Protein AF-A0A800M6W3-F1 (afdb_monomer)

Solvent-accessible surface area (backbone atoms only — not comparable to full-atom values): 11800 Å² total; per-residue (Å²): 134,84,83,91,83,71,93,74,74,57,67,63,60,56,27,50,50,50,53,50,52,45,43,52,53,36,42,52,52,22,56,77,72,74,44,75,39,66,67,42,46,54,52,41,49,56,46,37,22,61,92,55,67,46,59,34,74,63,62,66,64,52,47,57,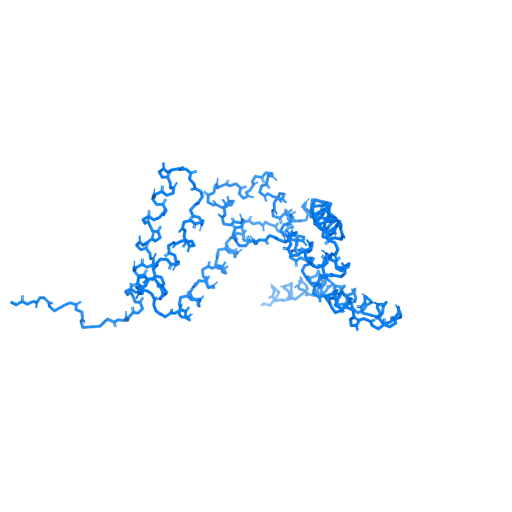51,48,51,52,51,50,50,52,50,55,47,54,56,50,70,74,53,51,72,72,55,55,61,71,34,48,60,48,17,59,53,50,17,46,50,51,37,51,50,37,21,50,54,44,17,51,52,32,41,75,72,69,41,55,66,36,61,13,45,52,49,6,50,65,70,43,51,76,63,57,72,59,54,53,48,53,26,53,78,66,72,33,45,86,37,76,65,29,50,49,50,51,22,28,45,57,34,42,64,57,44,50,59,56,50,64,65,40,44,52,50,39,71,68,70,28,74,56,76,67,49,43,52,48,50,52,48,52,47,52,48,53,53,50,50,51,54,48,39,59,68,51,49,48,55,54,49,51,58,50,58,76,72,108

Nearest PDB structures (foldseek):
  8by2-assembly1_A  TM=6.507E-01  e=1.208E-05  Escherichia coli
  8by2-assembly1_B  TM=6.395E-01  e=1.863E-05  Escherichia coli
  9emb-assembly1_B  TM=6.288E-01  e=1.330E-05  Escherichia coli
  4bwz-assembly1_A  TM=7.590E-01  e=1.276E-04  Thermus thermophilus
  8bxg-assembly1_A  TM=6.469E-01  e=3.481E-05  Escherichia coli

Secondary structure (DSSP, 8-state):
------TT--HHHHHHHHHHHHHHHHHHHHHHTT--HHHHHHHHHHHHSTTTT-S---HHHHHHHHHHHHHHHHHHHHHHS-HHHHHHTHHIIIIIIHHHHHHHHHHHHHHHHHTT--HHHHHHHHHHHH---HHHHHHHHHHTT-TTSHHHHHHHHHHHHHHHHHHHHHHHHHHHTT---SHHHHHHHHHHHHHHHHHHHHIIIIIHHHHHHHHTT-

Structure (mmCIF, N/CA/C/O backbone):
data_AF-A0A800M6W3-F1
#
_entry.id   AF-A0A800M6W3-F1
#
loop_
_atom_site.group_PDB
_atom_site.id
_atom_site.type_symbol
_atom_site.label_atom_id
_atom_site.label_alt_id
_atom_site.label_comp_id
_atom_site.label_asym_id
_atom_site.label_entity_id
_atom_site.label_seq_id
_atom_site.pdbx_PDB_ins_code
_atom_site.Cartn_x
_atom_site.Cartn_y
_atom_site.Cartn_z
_atom_site.occupancy
_atom_site.B_iso_or_equiv
_atom_site.auth_seq_id
_atom_site.auth_comp_id
_atom_site.auth_asym_id
_atom_site.auth_atom_id
_atom_site.pdbx_PDB_model_num
ATOM 1 N N . MET A 1 1 ? -54.871 -7.229 11.909 1.00 42.31 1 MET A N 1
ATOM 2 C CA . MET A 1 1 ? -54.300 -5.872 12.031 1.00 42.31 1 MET A CA 1
ATOM 3 C C . MET A 1 1 ? -52.784 -5.997 12.005 1.00 42.31 1 MET A C 1
ATOM 5 O O . MET A 1 1 ? -52.244 -6.513 12.976 1.00 42.31 1 MET A O 1
ATOM 9 N N . PRO A 1 2 ? -52.099 -5.646 10.905 1.00 43.78 2 PRO A N 1
ATOM 10 C CA . PRO A 1 2 ? -50.646 -5.581 10.895 1.00 43.78 2 PRO A CA 1
ATOM 11 C C . PRO A 1 2 ? -50.189 -4.249 11.508 1.00 43.78 2 PRO A C 1
ATOM 13 O O . PRO A 1 2 ? -50.817 -3.211 11.304 1.00 43.78 2 PRO A O 1
ATOM 16 N N . PHE A 1 3 ? -49.131 -4.312 12.311 1.00 41.12 3 PHE A N 1
ATOM 17 C CA . PHE A 1 3 ? -48.509 -3.176 12.991 1.00 41.12 3 PHE A CA 1
ATOM 18 C C . PHE A 1 3 ? -48.030 -2.100 11.992 1.00 41.12 3 PHE A C 1
ATOM 20 O O . PHE A 1 3 ? -47.323 -2.440 11.043 1.00 41.12 3 PHE A O 1
ATOM 27 N N . PRO A 1 4 ? -48.334 -0.806 12.210 1.00 47.84 4 PRO A N 1
ATOM 28 C CA . PRO A 1 4 ? -47.820 0.287 11.399 1.00 47.84 4 PRO A CA 1
ATOM 29 C C . PRO A 1 4 ? -46.518 0.812 12.024 1.00 47.84 4 PRO A C 1
ATOM 31 O O . PRO A 1 4 ? -46.554 1.650 12.918 1.00 47.84 4 PRO A O 1
ATOM 34 N N . LEU A 1 5 ? -45.360 0.309 11.588 1.00 49.00 5 LEU A N 1
ATOM 35 C CA . LEU A 1 5 ? -44.047 0.827 12.022 1.00 49.00 5 LEU A CA 1
ATOM 36 C C . LEU A 1 5 ? -43.035 1.051 10.884 1.00 49.00 5 LEU A C 1
ATOM 38 O O . LEU A 1 5 ? -41.841 1.140 11.133 1.00 49.00 5 LEU A O 1
ATOM 42 N N . ALA A 1 6 ? -43.475 1.210 9.636 1.00 47.78 6 ALA A N 1
ATOM 43 C CA . ALA A 1 6 ? -42.556 1.537 8.537 1.00 47.78 6 ALA A CA 1
ATOM 44 C C . ALA A 1 6 ? -43.105 2.633 7.611 1.00 47.78 6 ALA A C 1
ATOM 46 O O . ALA A 1 6 ? -42.986 2.562 6.394 1.00 47.78 6 ALA A O 1
ATOM 47 N N . ALA A 1 7 ? -43.721 3.667 8.188 1.00 39.75 7 ALA A N 1
ATOM 48 C CA . ALA A 1 7 ? -43.963 4.925 7.487 1.00 39.75 7 ALA A CA 1
ATOM 49 C C . ALA A 1 7 ? -42.719 5.811 7.653 1.00 39.75 7 ALA A C 1
ATOM 51 O O . ALA A 1 7 ? -42.642 6.627 8.566 1.00 39.75 7 ALA A O 1
ATOM 52 N N . GLY A 1 8 ? -41.716 5.561 6.809 1.00 46.28 8 GLY A N 1
ATOM 53 C CA . GLY A 1 8 ? -40.439 6.280 6.802 1.00 46.28 8 GLY A CA 1
ATOM 54 C C . GLY A 1 8 ? -39.241 5.386 6.484 1.00 46.28 8 GLY A C 1
ATOM 55 O O . GLY A 1 8 ? -38.210 5.499 7.137 1.00 46.28 8 GLY A O 1
ATOM 56 N N . SER A 1 9 ? -39.362 4.443 5.543 1.00 52.12 9 SER A N 1
ATOM 57 C CA . SER A 1 9 ? -38.213 3.647 5.111 1.00 52.12 9 SER A CA 1
ATOM 58 C C . SER A 1 9 ? -37.271 4.540 4.308 1.00 52.12 9 SER A C 1
ATOM 60 O O . SER A 1 9 ? -37.452 4.706 3.105 1.00 52.12 9 SER A O 1
ATOM 62 N N . LEU A 1 10 ? -36.280 5.138 4.966 1.00 62.94 10 LEU A N 1
ATOM 63 C CA . LEU A 1 10 ? -35.075 5.578 4.277 1.00 62.94 10 LEU A CA 1
ATOM 64 C C . LEU A 1 10 ? -34.429 4.290 3.738 1.00 62.94 10 LEU A C 1
ATOM 66 O O . LEU A 1 10 ? -33.946 3.507 4.559 1.00 62.94 10 LEU A O 1
ATOM 70 N N . PRO A 1 11 ? -34.473 4.011 2.419 1.00 66.06 11 PRO A N 1
ATOM 71 C CA . PRO A 1 11 ? -33.990 2.745 1.849 1.00 66.06 11 PRO A CA 1
ATOM 72 C C . PRO A 1 11 ? -32.557 2.430 2.308 1.00 66.06 11 PRO A C 1
ATOM 74 O O . PRO A 1 11 ? -32.239 1.302 2.674 1.00 66.06 11 PRO A O 1
ATOM 77 N N . PHE A 1 12 ? -31.764 3.483 2.471 1.00 74.50 12 PHE A N 1
ATOM 78 C CA . PHE A 1 12 ? -30.438 3.497 3.065 1.00 74.50 12 PHE A CA 1
ATOM 79 C C . PHE A 1 12 ? -30.282 2.786 4.425 1.00 74.50 12 PHE A C 1
ATOM 81 O O . PHE A 1 12 ? -29.296 2.085 4.647 1.00 74.50 12 PHE A O 1
ATOM 88 N N . VAL A 1 13 ? -31.227 2.942 5.359 1.00 82.44 13 VAL A N 1
ATOM 89 C CA . VAL A 1 13 ? -31.100 2.352 6.708 1.00 82.44 13 VAL A CA 1
ATOM 90 C C . VAL A 1 13 ? -31.160 0.827 6.636 1.00 82.44 13 VAL A C 1
ATOM 92 O O . VAL A 1 13 ? -30.461 0.149 7.387 1.00 82.44 13 VAL A O 1
ATOM 95 N N . GLY A 1 14 ? -31.964 0.288 5.715 1.00 84.44 14 GLY A N 1
ATOM 96 C CA . GLY A 1 14 ? -32.042 -1.150 5.465 1.00 84.44 14 GLY A CA 1
ATOM 97 C C . GLY A 1 14 ? -30.737 -1.703 4.896 1.00 84.44 14 GLY A C 1
ATOM 98 O O . GLY A 1 14 ? -30.244 -2.718 5.385 1.00 84.44 14 GLY A O 1
ATOM 99 N N . GLU A 1 15 ? -30.146 -0.999 3.930 1.00 86.06 15 GLU A N 1
ATOM 100 C CA . GLU A 1 15 ? -28.869 -1.383 3.320 1.00 86.06 15 GLU A CA 1
ATOM 101 C C . GLU A 1 15 ? -27.721 -1.356 4.337 1.00 86.06 15 GLU A C 1
ATOM 103 O O . GLU A 1 15 ? -26.975 -2.329 4.464 1.00 86.06 15 GLU A O 1
ATOM 108 N N . LEU A 1 16 ? -27.629 -0.290 5.142 1.00 85.94 16 LEU A N 1
ATOM 109 C CA . LEU A 1 16 ? -26.661 -0.222 6.236 1.00 85.94 16 LEU A CA 1
ATOM 110 C C . LEU A 1 16 ? -26.875 -1.336 7.254 1.00 85.94 16 LEU A C 1
ATOM 112 O O . LEU A 1 16 ? -25.910 -1.977 7.662 1.00 85.94 16 LEU A O 1
ATOM 116 N N . ALA A 1 17 ? -28.117 -1.583 7.675 1.00 88.56 17 ALA A N 1
ATOM 117 C CA . ALA A 1 17 ? -28.415 -2.643 8.630 1.00 88.56 17 ALA A CA 1
ATOM 118 C C . ALA A 1 17 ? -28.000 -4.019 8.088 1.00 88.56 17 ALA A C 1
ATOM 120 O O . ALA A 1 17 ? -27.418 -4.808 8.832 1.00 88.56 17 ALA A O 1
ATOM 121 N N . ALA A 1 18 ? -28.233 -4.291 6.800 1.00 88.19 18 ALA A N 1
ATOM 122 C CA . ALA A 1 18 ? -27.787 -5.516 6.144 1.00 88.19 18 ALA A CA 1
ATOM 123 C C . ALA A 1 18 ? -26.253 -5.618 6.109 1.00 88.19 18 ALA A C 1
ATOM 125 O O . ALA A 1 18 ? -25.701 -6.659 6.475 1.00 88.19 18 ALA A O 1
ATOM 126 N N . LEU A 1 19 ? -25.562 -4.533 5.744 1.00 89.00 19 LEU A N 1
ATOM 127 C CA . LEU A 1 19 ? -24.099 -4.465 5.720 1.00 89.00 19 LEU A CA 1
ATOM 128 C C . LEU A 1 19 ? -23.500 -4.693 7.119 1.00 89.00 19 LEU A C 1
ATOM 130 O O . LEU A 1 19 ? -22.583 -5.499 7.281 1.00 89.00 19 LEU A O 1
ATOM 134 N N . PHE A 1 20 ? -24.054 -4.040 8.145 1.00 89.81 20 PHE A N 1
ATOM 135 C CA . PHE A 1 20 ? -23.646 -4.211 9.539 1.00 89.81 20 PHE A CA 1
ATOM 136 C C . PHE A 1 20 ? -23.927 -5.624 10.046 1.00 89.81 20 PHE A C 1
ATOM 138 O O . PHE A 1 20 ? -23.053 -6.223 10.666 1.00 89.81 20 PHE A O 1
ATOM 145 N N . ALA A 1 21 ? -25.108 -6.183 9.776 1.00 92.00 21 ALA A N 1
ATOM 146 C CA . ALA A 1 21 ? -25.462 -7.534 10.205 1.00 92.00 21 ALA A CA 1
ATOM 147 C C . ALA A 1 21 ? -24.539 -8.586 9.573 1.00 92.00 21 ALA A C 1
ATOM 149 O O . ALA A 1 21 ? -24.010 -9.449 10.277 1.00 92.00 21 ALA A O 1
ATOM 150 N N . ALA A 1 22 ? -24.291 -8.482 8.265 1.00 91.88 22 ALA A N 1
ATOM 151 C CA . ALA A 1 22 ? -23.352 -9.350 7.565 1.00 91.88 22 ALA A CA 1
ATOM 152 C C . ALA A 1 22 ? -21.922 -9.172 8.093 1.00 91.88 22 ALA A C 1
ATOM 154 O O . ALA A 1 22 ? -21.236 -10.159 8.356 1.00 91.88 22 ALA A O 1
ATOM 155 N N . GLY A 1 23 ? -21.495 -7.928 8.327 1.00 91.56 23 GLY A N 1
ATOM 156 C CA . GLY A 1 23 ? -20.208 -7.614 8.939 1.00 91.56 23 GLY A CA 1
ATOM 157 C C . GLY A 1 23 ? -20.050 -8.252 10.319 1.00 91.56 23 GLY A C 1
ATOM 158 O O . GLY A 1 23 ? -19.075 -8.956 10.557 1.00 91.56 23 GLY A O 1
ATOM 159 N N . VAL A 1 24 ? -21.021 -8.087 11.218 1.00 92.19 24 VAL A N 1
ATOM 160 C CA . VAL A 1 24 ? -20.996 -8.681 12.566 1.00 92.19 24 VAL A CA 1
ATOM 161 C C . VAL A 1 24 ? -20.952 -10.204 12.499 1.00 92.19 24 VAL A C 1
ATOM 163 O O . VAL A 1 24 ? -20.152 -10.824 13.200 1.00 92.19 24 VAL A O 1
ATOM 166 N N . LEU A 1 25 ? -21.770 -10.813 11.637 1.00 93.88 25 LEU A N 1
ATOM 167 C CA . LEU A 1 25 ? -21.777 -12.260 11.447 1.00 93.88 25 LEU A CA 1
ATOM 168 C C . LEU A 1 25 ? -20.403 -12.757 10.995 1.00 93.88 25 LEU A C 1
ATOM 170 O O . LEU A 1 25 ? -19.857 -13.696 11.573 1.00 93.88 25 LEU A O 1
ATOM 174 N N . VAL A 1 26 ? -19.819 -12.111 9.989 1.00 93.00 26 VAL A N 1
ATOM 175 C CA . VAL A 1 26 ? -18.520 -12.516 9.459 1.00 93.00 26 VAL A CA 1
ATOM 176 C C . VAL A 1 26 ? -17.394 -12.249 10.452 1.00 93.00 26 VAL A C 1
ATOM 178 O O . VAL A 1 26 ? -16.556 -13.124 10.645 1.00 93.00 26 VAL A O 1
ATOM 181 N N . ALA A 1 27 ? -17.406 -11.120 11.162 1.00 90.31 27 ALA A N 1
ATOM 182 C CA . ALA A 1 27 ? -16.459 -10.851 12.243 1.00 90.31 27 ALA A CA 1
ATOM 183 C C . ALA A 1 27 ? -16.523 -11.935 13.328 1.00 90.31 27 ALA A C 1
ATOM 185 O O . ALA A 1 27 ? -15.487 -12.449 13.750 1.00 90.31 27 ALA A O 1
ATOM 186 N N . TYR A 1 28 ? -17.732 -12.329 13.740 1.00 91.62 28 TYR A N 1
ATOM 187 C CA . TYR A 1 28 ? -17.941 -13.394 14.719 1.00 91.62 28 TYR A CA 1
ATOM 188 C C . TYR A 1 28 ? -17.384 -14.738 14.235 1.00 91.62 28 TYR A C 1
ATOM 190 O O . TYR A 1 28 ? -16.680 -15.429 14.977 1.00 91.62 28 TYR A O 1
ATOM 198 N N . LEU A 1 29 ? -17.669 -15.101 12.982 1.00 92.75 29 LEU A N 1
ATOM 199 C CA . LEU A 1 29 ? -17.157 -16.326 12.374 1.00 92.75 29 LEU A CA 1
ATOM 200 C C . LEU A 1 29 ? -15.629 -16.298 12.284 1.00 92.75 29 LEU A C 1
ATOM 202 O O . LEU A 1 29 ? -14.986 -17.232 12.758 1.00 92.75 29 LEU A O 1
ATOM 206 N N . CYS A 1 30 ? -15.043 -15.218 11.762 1.00 89.88 30 CYS A N 1
ATOM 207 C CA . CYS A 1 30 ? -13.596 -15.023 11.677 1.00 89.88 30 CYS A CA 1
ATOM 208 C C . CYS A 1 30 ? -12.929 -15.122 13.052 1.00 89.88 30 CYS A C 1
ATOM 210 O O . CYS A 1 30 ? -11.920 -15.813 13.186 1.00 89.88 30 CYS A O 1
ATOM 212 N N . TYR A 1 31 ? -13.522 -14.520 14.086 1.00 86.44 31 TYR A N 1
ATOM 213 C CA . TYR A 1 31 ? -13.030 -14.623 15.457 1.00 86.44 31 TYR A CA 1
ATOM 214 C C . TYR A 1 31 ? -13.021 -16.075 15.956 1.00 86.44 31 TYR A C 1
ATOM 216 O O . TYR A 1 31 ? -12.020 -16.538 16.507 1.00 86.44 31 TYR A O 1
ATOM 224 N N . ARG A 1 32 ? -14.096 -16.835 15.704 1.00 90.75 32 ARG A N 1
ATOM 225 C CA . ARG A 1 32 ? -14.184 -18.260 16.071 1.00 90.75 32 ARG A CA 1
ATOM 226 C C . ARG A 1 32 ? -13.101 -19.111 15.413 1.00 90.75 32 ARG A C 1
ATOM 228 O O . ARG A 1 32 ? -12.585 -20.020 16.060 1.00 90.75 32 ARG A O 1
ATOM 235 N N . VAL A 1 33 ? -12.747 -18.811 14.165 1.00 90.69 33 VAL A N 1
ATOM 236 C CA . VAL A 1 33 ? -11.709 -19.538 13.417 1.00 90.69 33 VAL A CA 1
ATOM 237 C C . VAL A 1 33 ? -10.315 -18.902 13.511 1.00 90.69 33 VAL A C 1
ATOM 239 O O . VAL A 1 33 ? -9.384 -19.394 12.883 1.00 90.69 33 VAL A O 1
ATOM 242 N N . ARG A 1 34 ? -10.144 -17.842 14.318 1.00 83.50 34 ARG A N 1
ATOM 243 C CA . ARG A 1 34 ? -8.887 -17.083 14.500 1.00 83.50 34 ARG A CA 1
ATOM 244 C C . ARG A 1 34 ? -8.307 -16.507 13.197 1.00 83.50 34 ARG A C 1
ATOM 246 O O . ARG A 1 34 ? -7.090 -16.435 13.032 1.00 83.50 34 ARG A O 1
ATOM 253 N N . LEU A 1 35 ? -9.175 -16.085 12.280 1.00 80.81 35 LEU A N 1
ATOM 254 C CA . LEU A 1 35 ? -8.797 -15.420 11.031 1.00 80.81 35 LEU A CA 1
ATOM 255 C C . LEU A 1 35 ? -8.943 -13.899 11.139 1.00 80.81 35 LEU A C 1
ATOM 257 O O . LEU A 1 35 ? -9.777 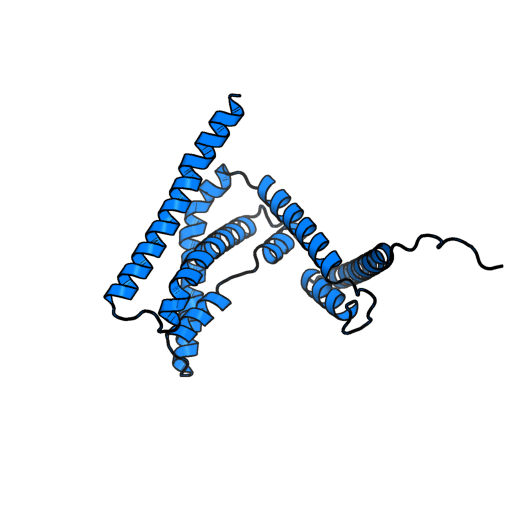-13.393 11.887 1.00 80.81 35 LEU A O 1
ATOM 261 N N . VAL A 1 36 ? -8.147 -13.175 10.348 1.00 77.81 36 VAL A N 1
ATOM 262 C CA . VAL A 1 36 ? -8.268 -11.717 10.201 1.00 77.81 36 VAL A CA 1
ATOM 263 C C . VAL A 1 36 ? -9.591 -11.398 9.480 1.00 77.81 36 VAL A C 1
ATOM 265 O O . VAL A 1 36 ? -9.785 -11.891 8.365 1.00 77.81 36 VAL A O 1
ATOM 268 N N . PRO A 1 37 ? -10.492 -10.585 10.066 1.00 83.81 37 PRO A N 1
ATOM 269 C CA . PRO A 1 37 ? -11.840 -10.355 9.534 1.00 83.81 37 PRO A CA 1
ATOM 270 C C . PRO A 1 37 ? -11.904 -9.714 8.147 1.00 83.81 37 PRO A C 1
ATOM 272 O O . PRO A 1 37 ? -12.895 -9.888 7.446 1.00 83.81 37 PRO A O 1
ATOM 275 N N . ILE A 1 38 ? -10.861 -8.991 7.725 1.00 85.12 38 ILE A N 1
ATOM 276 C CA . ILE A 1 38 ? -10.875 -8.180 6.497 1.00 85.12 38 ILE A CA 1
ATOM 277 C C . ILE A 1 38 ? -11.250 -8.988 5.250 1.00 85.12 38 ILE A C 1
ATOM 279 O O . ILE A 1 38 ? -12.115 -8.556 4.491 1.00 85.12 38 ILE A O 1
ATOM 283 N N . ALA A 1 39 ? -10.655 -10.167 5.049 1.00 83.38 39 ALA A N 1
ATOM 284 C CA . ALA A 1 39 ? -11.004 -11.025 3.913 1.00 83.38 39 ALA A CA 1
ATOM 285 C C . ALA A 1 39 ? -12.480 -11.455 3.967 1.00 83.38 39 ALA A C 1
ATOM 287 O O . ALA A 1 39 ? -13.164 -11.498 2.948 1.00 83.38 39 ALA A O 1
ATOM 288 N N . GLY A 1 40 ? -12.985 -11.705 5.175 1.00 87.81 40 GLY A N 1
ATOM 289 C CA . GLY A 1 40 ? -14.391 -11.979 5.410 1.00 87.81 40 GLY A CA 1
ATOM 290 C C . GLY A 1 40 ? -15.288 -10.786 5.073 1.00 87.81 40 GLY A C 1
ATOM 291 O O . GLY A 1 40 ? -16.308 -10.974 4.421 1.00 87.81 40 GLY A O 1
ATOM 292 N N . PHE A 1 41 ? -14.919 -9.562 5.456 1.00 89.44 41 PHE A N 1
ATOM 293 C CA . PHE A 1 41 ? -15.693 -8.364 5.114 1.00 89.44 41 PHE A CA 1
ATOM 294 C C . PHE A 1 41 ? -15.781 -8.134 3.603 1.00 89.44 41 PHE A C 1
ATOM 296 O O . PHE A 1 41 ? -16.844 -7.764 3.112 1.00 89.44 41 PHE A O 1
ATOM 303 N N . LEU A 1 42 ? -14.707 -8.414 2.855 1.00 89.19 42 LEU A N 1
ATOM 304 C CA . LEU A 1 42 ? -14.732 -8.361 1.389 1.00 89.19 42 LEU A CA 1
ATOM 305 C C . LEU A 1 42 ? -15.717 -9.385 0.811 1.00 89.19 42 LEU A C 1
ATOM 307 O O . LEU A 1 42 ? -16.540 -9.040 -0.034 1.00 89.19 42 LEU A O 1
ATOM 311 N N . LEU A 1 43 ? -15.688 -10.625 1.310 1.00 88.19 43 LEU A N 1
ATOM 312 C CA . LEU A 1 43 ? -16.644 -11.660 0.909 1.00 88.19 43 LEU A CA 1
ATOM 313 C C . LEU A 1 43 ? -18.084 -11.287 1.281 1.00 88.19 43 LEU A C 1
ATOM 315 O O . LEU A 1 43 ? -18.988 -11.486 0.477 1.00 88.19 43 LEU A O 1
ATOM 319 N N . ALA A 1 44 ? -18.299 -10.707 2.464 1.00 90.38 44 ALA A N 1
ATOM 320 C CA . ALA A 1 44 ? -19.604 -10.215 2.890 1.00 90.38 44 ALA A CA 1
ATOM 321 C C . ALA A 1 44 ? -20.134 -9.155 1.918 1.00 90.38 44 ALA A C 1
ATOM 323 O O . ALA A 1 44 ? -21.278 -9.252 1.488 1.00 90.38 44 ALA A O 1
ATOM 324 N N . GLY A 1 45 ? -19.295 -8.195 1.517 1.00 90.12 45 GLY A N 1
ATOM 325 C CA . GLY A 1 45 ? -19.656 -7.178 0.528 1.00 90.12 45 GLY A CA 1
ATOM 326 C C . GLY A 1 45 ? -20.038 -7.780 -0.826 1.00 90.12 45 GLY A C 1
ATOM 327 O O . GLY A 1 45 ? -21.059 -7.404 -1.394 1.00 90.12 45 GLY A O 1
ATOM 328 N N . VAL A 1 46 ? -19.280 -8.772 -1.309 1.00 90.19 46 VAL A N 1
ATOM 329 C CA . VAL A 1 46 ? -19.606 -9.495 -2.553 1.00 90.19 46 VAL A CA 1
ATOM 330 C C . VAL A 1 46 ? -20.951 -10.218 -2.447 1.00 90.19 46 VAL A C 1
ATOM 3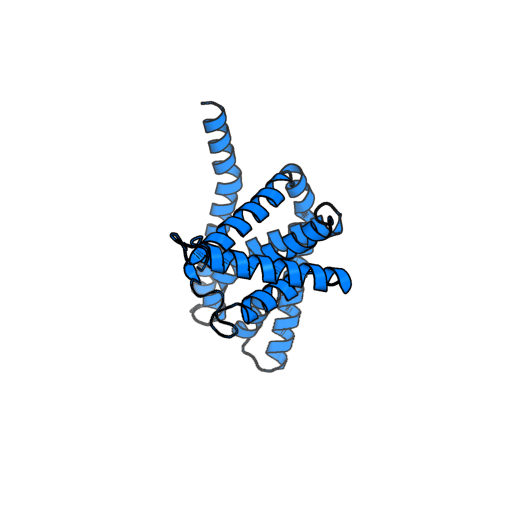32 O O . VAL A 1 46 ? -21.734 -10.178 -3.390 1.00 90.19 46 VAL A O 1
ATOM 335 N N . VAL A 1 47 ? -21.233 -10.861 -1.309 1.00 90.56 47 VAL A N 1
ATOM 336 C CA . VAL A 1 47 ? -22.465 -11.636 -1.084 1.00 90.56 47 VAL A CA 1
ATOM 337 C C . VAL A 1 47 ? -23.690 -10.738 -0.898 1.00 90.56 47 VAL A C 1
ATOM 339 O O . VAL A 1 47 ? -24.760 -11.048 -1.412 1.00 90.56 47 VAL A O 1
ATOM 342 N N . VAL A 1 48 ? -23.561 -9.640 -0.158 1.00 90.38 48 VAL A N 1
ATOM 343 C CA . VAL A 1 48 ? -24.671 -8.724 0.161 1.00 90.38 48 VAL A CA 1
ATOM 344 C C . VAL A 1 48 ? -24.950 -7.751 -0.992 1.00 90.38 48 VAL A C 1
ATOM 346 O O . VAL A 1 48 ? -26.078 -7.278 -1.131 1.00 90.38 48 VAL A O 1
ATOM 349 N N . GLY A 1 49 ? -23.947 -7.481 -1.831 1.00 89.75 49 GLY A N 1
ATOM 350 C CA . GLY A 1 49 ? -24.037 -6.554 -2.954 1.00 89.75 49 GLY A CA 1
ATOM 351 C C . GLY A 1 49 ? -24.992 -6.982 -4.082 1.00 89.75 49 GLY A C 1
ATOM 352 O O . GLY A 1 49 ? -25.548 -8.088 -4.074 1.00 89.75 49 GLY A O 1
ATOM 353 N N . PRO A 1 50 ? -25.155 -6.119 -5.102 1.00 86.94 50 PRO A N 1
ATOM 354 C CA . PRO A 1 50 ? -26.187 -6.254 -6.135 1.00 86.94 50 PRO A CA 1
ATOM 355 C C . PRO A 1 50 ? -26.006 -7.483 -7.030 1.00 86.94 50 PRO A C 1
ATOM 357 O O . PRO A 1 50 ? -26.980 -8.023 -7.542 1.00 86.94 50 PRO A O 1
ATOM 360 N N . ASN A 1 51 ? -24.769 -7.959 -7.188 1.00 87.56 51 ASN A N 1
ATOM 361 C CA . ASN A 1 51 ? -24.446 -9.115 -8.029 1.00 87.56 51 ASN A CA 1
ATOM 362 C C . ASN A 1 51 ? -24.714 -10.474 -7.352 1.00 87.56 51 ASN A C 1
ATOM 364 O O . ASN A 1 51 ? -24.497 -11.510 -7.979 1.00 87.56 51 ASN A O 1
ATOM 368 N N . ALA A 1 52 ? -25.143 -10.487 -6.087 1.00 90.50 52 ALA A N 1
ATOM 369 C CA . ALA A 1 52 ? -25.435 -11.704 -5.333 1.00 90.50 52 ALA A CA 1
ATOM 370 C C . ALA A 1 52 ? -26.817 -11.626 -4.665 1.00 90.50 52 ALA A C 1
ATOM 372 O O . ALA A 1 52 ? -27.819 -11.867 -5.331 1.00 90.50 52 ALA A O 1
ATOM 373 N N . LEU A 1 53 ? -26.901 -11.316 -3.365 1.00 88.19 53 LEU A N 1
ATOM 374 C CA . LEU A 1 53 ? -28.185 -11.258 -2.651 1.00 88.19 53 LEU A CA 1
ATOM 375 C C . LEU A 1 53 ? -28.982 -9.978 -2.935 1.00 88.19 53 LEU A C 1
ATOM 377 O O . LEU A 1 53 ? -30.180 -9.956 -2.666 1.00 88.19 53 LEU A O 1
ATOM 381 N N . GLY A 1 54 ? -28.340 -8.922 -3.445 1.00 86.69 54 GLY A N 1
ATOM 382 C CA . GLY A 1 54 ? -29.017 -7.672 -3.798 1.00 86.69 54 GLY A CA 1
ATOM 383 C C . GLY A 1 54 ? -29.619 -6.920 -2.613 1.00 86.69 54 GLY A C 1
ATOM 384 O O . GLY A 1 54 ? -30.599 -6.204 -2.782 1.00 86.69 54 GLY A O 1
ATOM 385 N N . LEU A 1 55 ? -29.058 -7.100 -1.414 1.00 85.69 55 LEU A N 1
ATOM 386 C CA . LEU A 1 55 ? -29.519 -6.436 -0.189 1.00 85.69 55 LEU A CA 1
ATOM 387 C C . LEU A 1 55 ? -28.986 -5.004 -0.060 1.00 85.69 55 LEU A C 1
ATOM 389 O O . LEU A 1 55 ? -29.557 -4.203 0.672 1.00 85.69 55 LEU A O 1
ATOM 393 N N . VAL A 1 56 ? -27.879 -4.715 -0.741 1.00 85.94 56 VAL A N 1
ATOM 394 C CA . VAL A 1 56 ? -27.279 -3.387 -0.875 1.00 85.94 56 VAL A CA 1
ATOM 395 C C . VAL A 1 56 ? -27.260 -3.060 -2.361 1.00 85.94 56 VAL A C 1
ATOM 397 O O . VAL A 1 56 ? -26.666 -3.807 -3.146 1.00 85.94 56 VAL A O 1
ATOM 400 N N . THR A 1 57 ? -27.930 -1.979 -2.748 1.00 84.50 57 THR A N 1
ATOM 401 C CA . THR A 1 57 ? -28.089 -1.577 -4.151 1.00 84.50 57 THR A CA 1
ATOM 402 C C . THR A 1 57 ? -27.530 -0.189 -4.431 1.00 84.50 57 THR A C 1
ATOM 404 O O . THR A 1 57 ? -27.068 0.052 -5.547 1.00 84.50 57 THR A O 1
ATOM 407 N N . ASP A 1 58 ? -27.478 0.683 -3.424 1.00 85.69 58 ASP A N 1
ATOM 408 C CA . ASP A 1 58 ? -26.924 2.029 -3.529 1.00 85.69 58 ASP A CA 1
ATOM 409 C C . ASP A 1 58 ? -25.407 2.019 -3.267 1.00 85.69 58 ASP A C 1
ATOM 411 O O . ASP A 1 58 ? -24.910 2.304 -2.174 1.00 85.69 58 ASP A O 1
ATOM 415 N N . LEU A 1 59 ? -24.648 1.615 -4.290 1.00 86.31 59 LEU A N 1
ATOM 416 C CA . LEU A 1 59 ? -23.187 1.509 -4.206 1.00 86.31 59 LEU A CA 1
ATOM 417 C C . LEU A 1 59 ? -22.498 2.865 -4.014 1.00 86.31 59 LEU A C 1
ATOM 419 O O . LEU A 1 59 ? -21.443 2.911 -3.384 1.00 86.31 59 LEU A O 1
ATOM 423 N N . GLU A 1 60 ? -23.076 3.940 -4.549 1.00 87.94 60 GLU A N 1
ATOM 424 C CA . GLU A 1 60 ? -22.518 5.292 -4.465 1.00 87.94 60 GLU A CA 1
ATOM 425 C C . GLU A 1 60 ? -22.567 5.789 -3.019 1.00 87.94 60 GLU A C 1
ATOM 427 O O . GLU A 1 60 ? -21.536 6.145 -2.447 1.00 87.94 60 GLU A O 1
ATOM 432 N N . LEU A 1 61 ? -23.724 5.659 -2.367 1.00 84.25 61 LEU A N 1
ATOM 433 C CA . LEU A 1 61 ? -23.890 6.025 -0.964 1.00 84.25 61 LEU A CA 1
ATOM 434 C C . LEU A 1 61 ? -23.010 5.185 -0.026 1.00 84.25 61 LEU A C 1
ATOM 436 O O . LEU A 1 61 ? -22.399 5.706 0.911 1.00 84.25 61 LEU A O 1
ATOM 440 N N . VAL A 1 62 ? -22.910 3.875 -0.276 1.00 86.44 62 VAL A N 1
ATOM 441 C CA . VAL A 1 62 ? -22.019 2.997 0.500 1.00 86.44 62 VAL A CA 1
ATOM 442 C C . VAL A 1 62 ? -20.553 3.387 0.313 1.00 86.44 62 VAL A C 1
ATOM 444 O O . VAL A 1 62 ? -19.797 3.357 1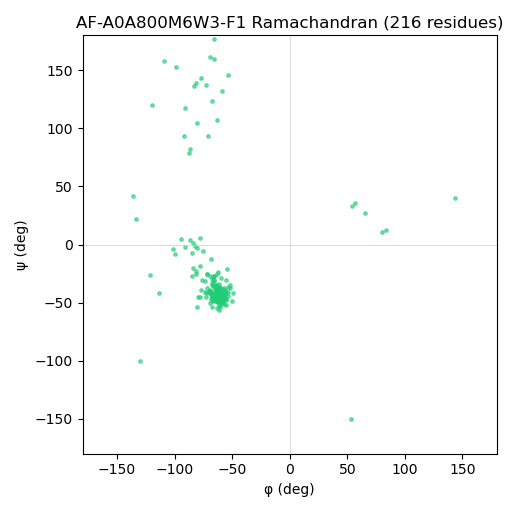.288 1.00 86.44 62 VAL A O 1
ATOM 447 N N . GLN A 1 63 ? -20.147 3.776 -0.899 1.00 88.56 63 GLN A N 1
ATOM 448 C CA . GLN A 1 63 ? -18.789 4.241 -1.170 1.00 88.56 63 GLN A CA 1
ATOM 449 C C . GLN A 1 63 ? -18.483 5.542 -0.420 1.00 88.56 63 GLN A C 1
ATOM 451 O O . GLN A 1 63 ? -17.459 5.602 0.260 1.00 88.56 63 GLN A O 1
ATOM 456 N N . GLU A 1 64 ? -19.370 6.540 -0.466 1.00 89.38 64 GLU A N 1
ATOM 457 C CA . GLU A 1 64 ? -19.179 7.812 0.247 1.00 89.38 64 GLU A CA 1
ATOM 458 C C . GLU A 1 64 ? -18.967 7.597 1.755 1.00 89.38 64 GLU A C 1
ATOM 460 O O . GLU A 1 64 ? -18.060 8.160 2.372 1.00 89.38 64 GLU A O 1
ATOM 465 N N . ILE A 1 65 ? -19.761 6.716 2.364 1.00 87.81 65 ILE A N 1
ATOM 466 C CA . ILE A 1 65 ? -19.654 6.405 3.796 1.00 87.81 65 ILE A CA 1
ATOM 467 C C . ILE A 1 65 ? -18.382 5.620 4.105 1.00 87.81 65 ILE A C 1
ATOM 469 O O . ILE A 1 65 ? -17.736 5.861 5.131 1.00 87.81 65 ILE A O 1
ATOM 473 N N . ALA A 1 66 ? -18.012 4.677 3.237 1.00 87.50 66 ALA A N 1
ATOM 474 C CA . ALA A 1 66 ? -16.781 3.914 3.382 1.00 87.50 66 ALA A CA 1
ATOM 475 C C . ALA A 1 66 ? -15.550 4.829 3.309 1.00 87.50 66 ALA A C 1
ATOM 477 O O . ALA A 1 66 ? -14.638 4.674 4.123 1.00 87.50 66 ALA A O 1
ATOM 478 N N . GLU A 1 67 ? -15.539 5.808 2.401 1.00 88.81 67 GLU A N 1
ATOM 479 C CA . GLU A 1 67 ? -14.476 6.812 2.298 1.00 88.81 67 GLU A CA 1
ATOM 480 C C . GLU A 1 67 ? -14.341 7.614 3.596 1.00 88.81 67 GLU A C 1
ATOM 482 O O . GLU A 1 67 ? -13.241 7.699 4.147 1.00 88.81 67 GLU A O 1
ATOM 487 N N . VAL A 1 68 ? -15.450 8.113 4.157 1.00 90.50 68 VAL A N 1
ATOM 488 C CA . VAL A 1 68 ? -15.437 8.809 5.457 1.00 90.50 68 VAL A CA 1
ATOM 489 C C . VAL A 1 68 ? -14.891 7.902 6.564 1.00 90.50 68 VAL A C 1
ATOM 491 O O . VAL A 1 68 ? -14.035 8.323 7.342 1.00 90.50 68 VAL A O 1
ATOM 494 N N . GLY A 1 69 ? -15.330 6.643 6.627 1.00 88.06 69 GLY A N 1
ATOM 495 C CA . GLY A 1 69 ? -14.845 5.677 7.614 1.00 88.06 69 GLY A CA 1
ATOM 496 C C . GLY A 1 69 ? -13.340 5.407 7.505 1.00 88.06 69 GLY A C 1
ATOM 497 O O . GLY A 1 69 ? -12.646 5.358 8.522 1.00 88.06 69 GLY A O 1
ATOM 498 N N . VAL A 1 70 ? -12.817 5.280 6.282 1.00 86.62 70 VAL A N 1
ATOM 499 C CA . VAL A 1 70 ? -11.379 5.104 6.027 1.00 86.62 70 VAL A CA 1
ATOM 500 C C . VAL A 1 70 ? -10.598 6.361 6.404 1.00 86.62 70 VAL A C 1
ATOM 502 O O . VAL A 1 70 ? -9.554 6.242 7.040 1.00 86.62 70 VAL A O 1
ATOM 505 N N . ILE A 1 71 ? -11.101 7.557 6.084 1.00 87.44 71 ILE A N 1
ATOM 506 C CA . ILE A 1 71 ? -10.476 8.825 6.485 1.00 87.44 71 ILE A CA 1
ATOM 507 C C . ILE A 1 71 ? -10.384 8.917 8.010 1.00 87.44 71 ILE A C 1
ATOM 509 O O . ILE A 1 71 ? -9.311 9.209 8.533 1.00 87.44 71 ILE A O 1
ATOM 513 N N . LEU A 1 72 ? -11.472 8.624 8.732 1.00 88.88 72 LEU A N 1
ATOM 514 C CA . LEU A 1 72 ? -11.486 8.639 10.198 1.00 88.88 72 LEU A CA 1
ATOM 515 C C . LEU A 1 72 ? -10.515 7.612 10.792 1.00 88.88 72 LEU A C 1
ATOM 517 O O . LEU A 1 72 ? -9.798 7.929 11.739 1.00 88.88 72 LEU A O 1
ATOM 521 N N . LEU A 1 73 ? -10.453 6.407 10.216 1.00 84.75 73 LEU A N 1
ATOM 522 C CA . LEU A 1 73 ? -9.511 5.366 10.623 1.00 84.75 73 LEU A CA 1
ATOM 523 C C . LEU A 1 73 ? -8.059 5.826 10.443 1.00 84.75 73 LEU A C 1
ATOM 525 O O . LEU A 1 73 ? -7.279 5.795 11.392 1.00 84.75 73 LEU A O 1
ATOM 529 N N . LEU A 1 74 ? -7.701 6.276 9.239 1.00 81.69 74 LEU A N 1
ATOM 530 C CA . LEU A 1 74 ? -6.348 6.733 8.919 1.00 81.69 74 LEU A CA 1
ATOM 531 C C . LEU A 1 74 ? -5.958 7.972 9.729 1.00 81.69 74 LEU A C 1
ATOM 533 O O . LEU A 1 74 ? -4.806 8.092 10.140 1.00 81.69 74 LEU A O 1
ATOM 537 N N . PHE A 1 75 ? -6.910 8.865 10.003 1.00 83.00 75 PHE A N 1
ATOM 538 C CA . PHE A 1 75 ? -6.698 10.015 10.872 1.00 83.00 75 PHE A CA 1
ATOM 539 C C . PHE A 1 75 ? -6.438 9.593 12.319 1.00 83.00 75 PHE A C 1
ATOM 541 O O . PHE A 1 75 ? -5.464 10.050 12.909 1.00 83.00 75 PHE A O 1
ATOM 548 N N . SER A 1 76 ? -7.260 8.697 12.877 1.00 82.50 76 SER A N 1
ATOM 549 C CA . SER A 1 76 ? -7.083 8.184 14.242 1.00 82.50 76 SER A CA 1
ATOM 550 C C . SER A 1 76 ? -5.710 7.542 14.415 1.00 82.50 76 SER A C 1
ATOM 552 O O . SER A 1 76 ? -4.988 7.872 15.352 1.00 82.50 76 SER A O 1
ATOM 554 N N . ILE A 1 77 ? -5.321 6.692 13.463 1.00 75.88 77 ILE A N 1
ATOM 555 C CA . ILE A 1 77 ? -3.997 6.066 13.441 1.00 75.88 77 ILE A CA 1
ATOM 556 C C . ILE A 1 77 ? -2.907 7.143 13.327 1.00 75.88 77 ILE A C 1
ATOM 558 O O . ILE A 1 77 ? -1.912 7.108 14.042 1.00 75.88 77 ILE A O 1
ATOM 562 N N . GLY A 1 78 ? -3.098 8.145 12.465 1.00 75.50 78 GLY A N 1
ATOM 563 C CA . GLY A 1 78 ? -2.163 9.259 12.310 1.00 75.50 78 GLY A CA 1
ATOM 564 C C . GLY A 1 78 ? -1.964 10.096 13.580 1.00 75.50 78 GLY A C 1
ATOM 565 O O . GLY A 1 78 ? -0.857 10.573 13.809 1.00 75.50 78 GLY A O 1
ATOM 566 N N . VAL A 1 79 ? -2.999 10.259 14.412 1.00 78.81 79 VAL A N 1
ATOM 567 C CA . VAL A 1 79 ? -2.928 10.995 15.689 1.00 78.81 79 VAL A CA 1
ATOM 568 C C . VAL A 1 79 ? -2.169 10.213 16.764 1.00 78.81 79 VAL A C 1
ATOM 570 O O . VAL A 1 79 ? -1.496 10.827 17.593 1.00 78.81 79 VAL A O 1
ATOM 573 N N . GLU A 1 80 ? -2.233 8.880 16.742 1.00 70.94 80 GLU A N 1
ATOM 574 C CA . GLU A 1 80 ? -1.444 8.025 17.640 1.00 70.94 80 GLU A CA 1
ATOM 575 C C . GLU A 1 80 ? 0.065 8.131 17.355 1.00 70.94 80 GLU A C 1
ATOM 577 O O . GLU A 1 80 ? 0.879 8.060 18.278 1.00 70.94 80 GLU A O 1
ATOM 582 N N . PHE A 1 81 ? 0.459 8.397 16.102 1.00 67.81 81 PHE A N 1
ATOM 583 C CA . PHE A 1 81 ? 1.863 8.527 15.712 1.00 67.81 81 PHE A CA 1
ATOM 584 C C . PHE A 1 81 ? 2.391 9.963 15.802 1.00 67.81 81 PHE A C 1
ATOM 586 O O . PHE A 1 81 ? 2.017 10.863 15.050 1.00 67.81 81 PHE A O 1
ATOM 593 N N . SER A 1 82 ? 3.386 10.187 16.662 1.00 67.44 82 SER A N 1
ATOM 594 C CA . SER A 1 82 ? 4.022 11.504 16.759 1.00 67.44 82 SER A CA 1
ATOM 595 C C . SER A 1 82 ? 5.003 11.775 15.602 1.00 67.44 82 SER A C 1
ATOM 597 O O . SER A 1 82 ? 5.798 10.918 15.207 1.00 67.44 82 SER A O 1
ATOM 599 N N . LEU A 1 83 ? 5.070 13.025 15.117 1.00 65.75 83 LEU A N 1
ATOM 600 C CA . LEU A 1 83 ? 6.073 13.454 14.117 1.00 65.75 83 LEU A CA 1
ATOM 601 C C . LEU A 1 83 ? 7.522 13.175 14.569 1.00 65.75 83 LEU A C 1
ATOM 603 O O . LEU A 1 83 ? 8.408 12.911 13.752 1.00 65.75 83 LEU A O 1
ATOM 607 N N . LYS A 1 84 ? 7.772 13.205 15.886 1.00 68.88 84 LYS A N 1
ATOM 608 C CA . LYS A 1 84 ? 9.068 12.845 16.484 1.00 68.88 84 LYS A CA 1
ATOM 609 C C . LYS A 1 84 ? 9.386 11.359 16.318 1.00 68.88 84 LYS A C 1
ATOM 611 O O . LYS A 1 84 ? 10.553 11.016 16.134 1.00 68.88 84 LYS A O 1
ATOM 616 N N . GLU A 1 85 ? 8.390 10.483 16.373 1.00 68.19 85 GLU A N 1
ATOM 617 C CA . GLU A 1 85 ? 8.569 9.057 16.108 1.00 68.19 85 GLU A CA 1
ATOM 618 C C . GLU A 1 85 ? 8.767 8.777 14.622 1.00 68.19 85 GLU A C 1
ATOM 620 O O . GLU A 1 85 ? 9.697 8.046 14.289 1.00 68.19 85 GLU A O 1
ATOM 625 N N . MET A 1 86 ? 8.029 9.440 13.724 1.00 68.00 86 MET A N 1
ATOM 626 C CA . MET A 1 86 ? 8.296 9.352 12.278 1.00 68.00 86 MET A CA 1
ATOM 627 C C . MET A 1 86 ? 9.737 9.754 11.932 1.00 68.00 86 MET A C 1
ATOM 629 O O . MET A 1 86 ? 10.394 9.093 11.129 1.00 68.00 86 MET A O 1
ATOM 633 N N . ALA A 1 87 ? 10.277 10.794 12.577 1.00 71.69 87 ALA A N 1
ATOM 634 C CA . ALA A 1 87 ? 11.669 11.196 12.378 1.00 71.69 87 ALA A CA 1
ATOM 635 C C . ALA A 1 87 ? 12.671 10.107 12.812 1.00 71.69 87 ALA A C 1
ATOM 637 O O . ALA A 1 87 ? 13.701 9.920 12.162 1.00 71.69 87 ALA A O 1
ATOM 638 N N . ARG A 1 88 ? 12.365 9.344 13.871 1.00 75.62 88 ARG A N 1
ATOM 639 C CA . ARG A 1 88 ? 13.171 8.181 14.294 1.00 75.62 88 ARG A CA 1
ATOM 640 C C . ARG A 1 88 ? 13.068 7.020 13.302 1.00 75.62 88 ARG A C 1
ATOM 642 O O . ARG A 1 88 ? 14.017 6.250 13.170 1.00 75.62 88 ARG A O 1
ATOM 649 N N . LEU A 1 89 ? 11.958 6.931 12.570 1.00 71.81 89 LEU A N 1
ATOM 650 C CA . LEU A 1 89 ? 11.727 5.940 11.519 1.00 71.81 89 LEU A CA 1
ATOM 651 C C . LEU A 1 89 ? 12.357 6.309 10.170 1.00 71.81 89 LEU A C 1
ATOM 653 O O . LEU A 1 89 ? 12.319 5.494 9.257 1.00 71.81 89 LEU A O 1
ATOM 657 N N . ALA A 1 90 ? 13.017 7.465 10.034 1.00 76.56 90 ALA A N 1
ATOM 658 C CA . ALA A 1 90 ? 13.622 7.890 8.769 1.00 76.56 90 ALA A CA 1
ATOM 659 C C . ALA A 1 90 ? 14.582 6.843 8.171 1.00 76.56 90 ALA A C 1
ATOM 661 O O . ALA A 1 90 ? 14.515 6.553 6.980 1.00 76.56 90 ALA A O 1
ATOM 662 N N . ARG A 1 91 ? 15.450 6.231 8.989 1.00 82.12 91 ARG A N 1
ATOM 663 C CA . ARG A 1 91 ? 16.335 5.152 8.516 1.00 82.12 91 ARG A CA 1
ATOM 664 C C . ARG A 1 91 ? 15.537 3.922 8.049 1.00 82.12 91 ARG A C 1
ATOM 666 O O . ARG A 1 91 ? 15.740 3.533 6.903 1.00 82.12 91 ARG A O 1
ATOM 673 N N . PRO A 1 92 ? 14.638 3.332 8.865 1.00 80.50 92 PRO A N 1
ATOM 674 C CA . PRO A 1 92 ? 13.749 2.255 8.421 1.00 80.50 92 PRO A CA 1
ATOM 675 C C . PRO A 1 92 ? 12.943 2.560 7.151 1.00 80.50 92 PRO A C 1
ATOM 677 O O . PRO A 1 92 ? 12.803 1.672 6.319 1.00 80.50 92 PRO A O 1
ATOM 680 N N . ILE A 1 93 ? 12.467 3.796 6.967 1.00 82.69 93 ILE A N 1
ATOM 681 C CA . ILE A 1 93 ? 11.716 4.217 5.772 1.00 82.69 93 ILE A CA 1
ATOM 682 C C . ILE A 1 93 ? 12.587 4.059 4.520 1.00 82.69 93 ILE A C 1
ATOM 684 O O . ILE A 1 93 ? 12.227 3.331 3.601 1.00 82.69 93 ILE A O 1
ATOM 688 N N . PHE A 1 94 ? 13.765 4.691 4.492 1.00 82.56 94 PHE A N 1
ATOM 689 C CA . PHE A 1 94 ? 14.601 4.698 3.287 1.00 82.56 94 PHE A CA 1
ATOM 690 C C . PHE A 1 94 ? 15.361 3.387 3.059 1.00 82.56 94 PHE A C 1
ATOM 692 O O . PHE A 1 94 ? 15.478 2.949 1.919 1.00 82.56 94 PHE A O 1
ATOM 699 N N . LEU A 1 95 ? 15.877 2.753 4.117 1.00 87.38 95 LEU A N 1
ATOM 700 C CA . LEU A 1 95 ? 16.592 1.478 3.993 1.00 87.38 95 LEU A CA 1
ATOM 701 C C . LEU A 1 95 ? 15.622 0.304 3.881 1.00 87.38 95 LEU A C 1
ATOM 703 O O . LEU A 1 95 ? 15.720 -0.469 2.940 1.00 87.38 95 LEU A O 1
ATOM 707 N N . GLY A 1 96 ? 14.687 0.166 4.821 1.00 87.00 96 GLY A N 1
ATOM 708 C CA . GLY A 1 96 ? 13.751 -0.959 4.852 1.00 87.00 96 GLY A CA 1
ATOM 709 C C . GLY A 1 96 ? 12.777 -0.921 3.679 1.00 87.00 96 GLY A C 1
ATOM 710 O O . GLY A 1 96 ? 12.714 -1.877 2.910 1.00 87.00 96 GLY A O 1
ATOM 711 N N . GLY A 1 97 ? 12.081 0.206 3.498 1.00 88.06 97 GLY A N 1
ATOM 712 C CA . GLY A 1 97 ? 11.170 0.404 2.367 1.00 88.06 97 GLY A CA 1
ATOM 713 C C . GLY A 1 97 ? 11.889 0.330 1.020 1.00 88.06 97 GLY A C 1
ATOM 714 O O . GLY A 1 97 ? 11.446 -0.386 0.125 1.00 88.06 97 GLY A O 1
ATOM 715 N N . GLY A 1 98 ? 13.046 0.989 0.897 1.00 90.31 98 GLY A N 1
ATOM 716 C CA . GLY A 1 98 ? 13.858 0.961 -0.322 1.00 90.31 98 GLY A CA 1
ATOM 717 C C . GLY A 1 98 ? 14.306 -0.442 -0.715 1.00 90.31 98 GLY A C 1
ATOM 718 O O . GLY A 1 98 ? 14.156 -0.837 -1.871 1.00 90.31 98 GLY A O 1
ATOM 719 N N . VAL A 1 99 ? 14.812 -1.216 0.249 1.00 93.75 99 VAL A N 1
ATOM 720 C CA . VAL A 1 99 ? 15.240 -2.599 0.011 1.00 93.75 99 VAL A CA 1
ATOM 721 C C . VAL A 1 99 ? 14.048 -3.488 -0.335 1.00 93.75 99 VAL A C 1
ATOM 723 O O . VAL A 1 99 ? 14.138 -4.240 -1.301 1.00 93.75 99 VAL A O 1
ATOM 726 N N . GLN A 1 100 ? 12.928 -3.393 0.388 1.00 95.06 100 GLN A N 1
ATOM 727 C CA . GLN A 1 100 ? 11.742 -4.208 0.103 1.00 95.06 100 GLN A CA 1
ATOM 728 C C . GLN A 1 100 ? 11.197 -3.934 -1.302 1.00 95.06 100 GLN A C 1
ATOM 730 O O . GLN A 1 100 ? 11.020 -4.874 -2.080 1.00 95.06 100 GLN A O 1
ATOM 735 N N . VAL A 1 101 ? 10.967 -2.664 -1.642 1.00 95.12 101 VAL A N 1
ATOM 736 C CA . VAL A 1 101 ? 10.437 -2.271 -2.951 1.00 95.12 101 VAL A CA 1
ATOM 737 C C . VAL A 1 101 ? 11.413 -2.659 -4.058 1.00 95.12 101 VAL A C 1
ATOM 739 O O . VAL A 1 101 ? 11.020 -3.316 -5.018 1.00 95.12 101 VAL A O 1
ATOM 742 N N . GLY A 1 102 ? 12.697 -2.324 -3.906 1.00 95.44 102 GLY A N 1
ATOM 743 C CA . GLY A 1 102 ? 13.721 -2.615 -4.908 1.00 95.44 102 GLY A CA 1
ATOM 744 C C . GLY A 1 102 ? 13.902 -4.111 -5.167 1.00 95.44 102 GLY A C 1
ATOM 745 O O . GLY A 1 102 ? 13.953 -4.528 -6.324 1.00 95.44 102 GLY A O 1
ATOM 746 N N . LEU A 1 103 ? 13.942 -4.931 -4.110 1.00 97.38 103 LEU A N 1
ATOM 747 C CA . LEU A 1 103 ? 14.023 -6.387 -4.250 1.00 97.38 103 LEU A CA 1
ATOM 748 C C . LEU A 1 103 ? 12.770 -6.960 -4.907 1.00 97.38 103 LEU A C 1
ATOM 750 O O . LEU A 1 103 ? 12.890 -7.808 -5.786 1.00 97.38 103 LEU A O 1
ATOM 754 N N . THR A 1 104 ? 11.583 -6.487 -4.523 1.00 97.44 104 THR A N 1
ATOM 755 C CA . THR A 1 104 ? 10.326 -6.986 -5.097 1.00 97.44 104 THR A CA 1
ATOM 756 C C . THR A 1 104 ? 10.248 -6.666 -6.588 1.00 97.44 104 TH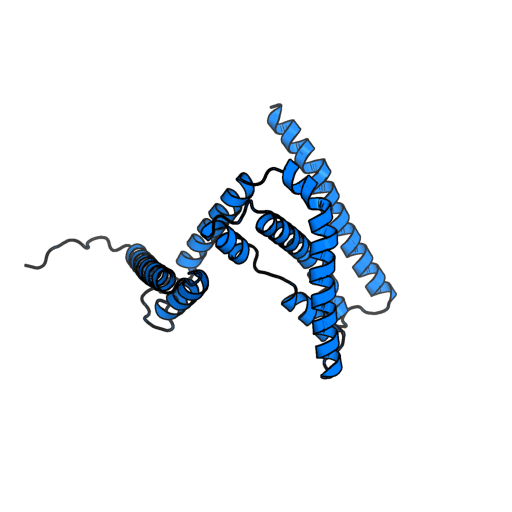R A C 1
ATOM 758 O O . THR A 1 104 ? 9.998 -7.564 -7.390 1.00 97.44 104 THR A O 1
ATOM 761 N N . ILE A 1 105 ? 10.567 -5.426 -6.977 1.00 97.12 105 ILE A N 1
ATOM 762 C CA . ILE A 1 105 ? 10.649 -5.029 -8.387 1.00 97.12 105 ILE A CA 1
ATOM 763 C C . ILE A 1 105 ? 11.681 -5.885 -9.120 1.00 97.12 105 ILE A C 1
ATOM 765 O O . ILE A 1 105 ? 11.374 -6.419 -10.178 1.00 97.12 105 ILE A O 1
ATOM 769 N N . GLY A 1 106 ? 12.885 -6.046 -8.565 1.00 97.25 106 GLY A N 1
ATOM 770 C CA . GLY A 1 106 ? 13.960 -6.806 -9.203 1.00 97.25 106 GLY A CA 1
ATOM 771 C C . GLY A 1 106 ? 13.602 -8.274 -9.436 1.00 97.25 106 GLY A C 1
ATOM 772 O O . GLY A 1 106 ? 13.815 -8.790 -10.532 1.00 97.25 106 GLY A O 1
ATOM 773 N N . VAL A 1 107 ? 13.015 -8.936 -8.436 1.00 98.31 107 VAL A N 1
ATOM 774 C CA . VAL A 1 107 ? 12.592 -10.341 -8.532 1.00 98.31 107 VAL A CA 1
ATOM 775 C C . VAL A 1 107 ? 11.460 -10.502 -9.543 1.00 98.31 107 VAL A C 1
ATOM 777 O O . VAL A 1 107 ? 11.545 -11.357 -10.423 1.00 98.31 107 VAL A O 1
ATOM 780 N N . VAL A 1 108 ? 10.419 -9.670 -9.457 1.00 98.00 108 VAL A N 1
ATOM 781 C CA . VAL A 1 108 ? 9.249 -9.763 -10.342 1.00 98.00 108 VAL A CA 1
ATOM 782 C C . VAL A 1 108 ? 9.618 -9.402 -11.776 1.00 98.00 108 VAL A C 1
ATOM 784 O O . VAL A 1 108 ? 9.270 -10.138 -12.697 1.00 98.00 108 VAL A O 1
ATOM 787 N N . ALA A 1 109 ? 10.365 -8.317 -11.979 1.00 97.25 109 ALA A N 1
ATOM 788 C CA . ALA A 1 109 ? 10.808 -7.913 -13.306 1.00 97.25 109 ALA A CA 1
ATOM 789 C C . ALA A 1 109 ? 11.766 -8.946 -13.911 1.00 97.25 109 ALA A C 1
ATOM 791 O O . ALA A 1 109 ? 11.635 -9.275 -15.086 1.00 97.25 109 ALA A O 1
ATOM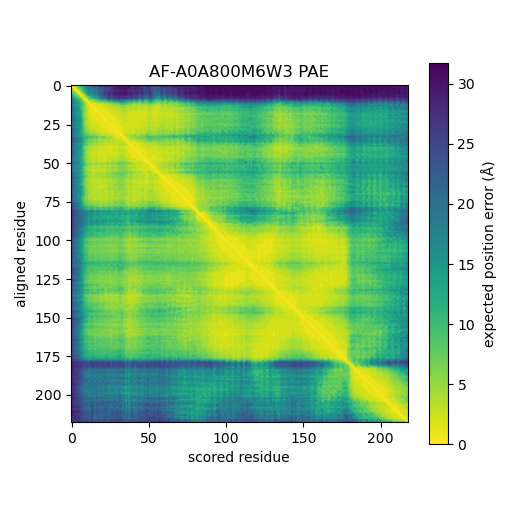 792 N N . GLY A 1 110 ? 12.688 -9.504 -13.119 1.00 97.31 110 GLY A N 1
ATOM 793 C CA . GLY A 1 110 ? 13.589 -10.564 -13.570 1.00 97.31 110 GLY A CA 1
ATOM 794 C C . GLY A 1 110 ? 12.837 -11.822 -14.010 1.00 97.31 110 GLY A C 1
ATOM 795 O O . GLY A 1 110 ? 13.116 -12.364 -15.078 1.00 97.31 110 GLY A O 1
ATOM 796 N N . ALA A 1 111 ? 11.839 -12.246 -13.230 1.00 98.06 111 ALA A N 1
ATOM 797 C CA . ALA A 1 111 ? 10.978 -13.369 -13.586 1.00 98.06 111 ALA A CA 1
ATOM 798 C C . ALA A 1 111 ? 10.146 -13.083 -14.849 1.00 98.06 111 ALA A C 1
ATOM 800 O O . ALA A 1 111 ? 10.076 -13.924 -15.740 1.00 98.06 111 ALA A O 1
ATOM 801 N N . ALA A 1 112 ? 9.556 -11.891 -14.964 1.00 97.31 112 ALA A N 1
ATOM 802 C CA . ALA A 1 112 ? 8.751 -11.503 -16.120 1.00 97.31 112 ALA A CA 1
ATOM 803 C C . ALA A 1 112 ? 9.586 -11.424 -17.412 1.00 97.31 112 ALA A C 1
ATOM 805 O O . ALA A 1 112 ? 9.172 -11.953 -18.443 1.00 97.31 112 ALA A O 1
ATOM 806 N N . VAL A 1 113 ? 10.800 -10.868 -17.349 1.00 97.00 113 VAL A N 1
ATOM 807 C CA . VAL A 1 113 ? 11.736 -10.856 -18.485 1.00 97.00 113 VAL A CA 1
ATOM 808 C C . VAL A 1 113 ? 12.131 -12.278 -18.888 1.00 97.00 113 VAL A C 1
ATOM 810 O O . VAL A 1 113 ? 12.165 -12.582 -20.079 1.00 97.00 113 VAL A O 1
ATOM 813 N N . ALA A 1 114 ? 12.372 -13.174 -17.925 1.00 97.00 114 ALA A N 1
ATOM 814 C CA . ALA A 1 114 ? 12.669 -14.580 -18.212 1.00 97.00 114 ALA A CA 1
ATOM 815 C C . ALA A 1 114 ? 11.503 -15.313 -18.906 1.00 97.00 114 ALA A C 1
ATOM 817 O O . ALA A 1 114 ? 11.731 -16.266 -19.648 1.00 97.00 114 ALA A O 1
ATOM 818 N N . LEU A 1 115 ? 10.267 -14.843 -18.710 1.00 97.19 115 LEU A N 1
ATOM 819 C CA . LEU A 1 115 ? 9.061 -15.320 -19.394 1.00 97.19 115 LEU A CA 1
ATOM 820 C C . LEU A 1 115 ? 8.802 -14.618 -20.742 1.00 97.19 115 LEU A C 1
ATOM 822 O O . LEU A 1 115 ? 7.784 -14.876 -21.380 1.00 97.19 115 LEU A O 1
ATOM 826 N N . GLY A 1 116 ? 9.703 -13.738 -21.189 1.00 95.25 116 GLY A N 1
ATOM 827 C CA . GLY A 1 116 ? 9.591 -13.020 -22.460 1.00 95.25 116 GLY A CA 1
ATOM 828 C C . GLY A 1 116 ? 8.728 -11.756 -22.412 1.00 95.25 116 GLY A C 1
ATOM 829 O O . GLY A 1 116 ? 8.398 -11.207 -23.463 1.00 95.25 116 GLY A O 1
ATOM 830 N N . VAL A 1 117 ? 8.360 -11.266 -21.223 1.00 95.62 117 VAL A N 1
ATOM 831 C CA . VAL A 1 117 ? 7.632 -9.998 -21.083 1.00 95.62 117 VAL A CA 1
ATOM 832 C C . VAL A 1 117 ? 8.580 -8.821 -21.373 1.00 95.62 117 VAL A C 1
ATOM 834 O O . VAL A 1 117 ? 9.716 -8.818 -20.891 1.00 95.62 117 VAL A O 1
ATOM 837 N N . PRO A 1 118 ? 8.148 -7.786 -22.125 1.00 94.25 118 PRO A N 1
ATOM 838 C CA . PRO A 1 118 ? 8.959 -6.595 -22.368 1.00 94.25 118 PRO A CA 1
ATOM 839 C C . PRO A 1 118 ? 9.470 -5.955 -21.072 1.00 94.25 118 PRO A C 1
ATOM 841 O O . PRO A 1 118 ? 8.771 -5.941 -20.056 1.00 94.25 118 PRO A O 1
ATOM 844 N N . PHE A 1 119 ? 10.675 -5.378 -21.106 1.00 91.62 119 PHE A N 1
ATOM 845 C CA . PHE A 1 119 ? 11.327 -4.823 -19.913 1.00 91.62 119 PHE A CA 1
ATOM 846 C C . PHE A 1 119 ? 10.469 -3.766 -19.199 1.00 91.62 119 PHE A C 1
ATOM 848 O O . PHE A 1 119 ? 10.289 -3.841 -17.986 1.00 91.62 119 PHE A O 1
ATOM 855 N N . GLY A 1 120 ? 9.884 -2.825 -19.947 1.00 91.06 120 GLY A N 1
ATOM 856 C CA . GLY A 1 120 ? 9.033 -1.777 -19.380 1.00 91.06 120 GLY A CA 1
ATOM 857 C C . GLY A 1 120 ? 7.817 -2.330 -18.630 1.00 91.06 120 GLY A C 1
ATOM 858 O O . GLY A 1 120 ? 7.590 -1.980 -17.472 1.00 91.06 120 GLY A O 1
ATOM 859 N N . ALA A 1 121 ? 7.103 -3.279 -19.244 1.00 93.50 121 ALA A N 1
ATOM 860 C CA . ALA A 1 121 ? 5.974 -3.974 -18.623 1.00 93.50 121 ALA A CA 1
ATOM 861 C C . ALA A 1 121 ? 6.401 -4.828 -17.416 1.00 93.50 121 ALA A C 1
ATOM 863 O O . ALA A 1 121 ? 5.684 -4.894 -16.419 1.00 93.50 121 ALA A O 1
ATOM 864 N N . SER A 1 122 ? 7.585 -5.438 -17.472 1.00 96.06 122 SER A N 1
ATOM 865 C CA . SER A 1 122 ? 8.152 -6.236 -16.378 1.00 96.06 122 SER A CA 1
ATOM 866 C C . SER A 1 122 ? 8.452 -5.381 -15.145 1.00 96.06 122 SER A C 1
ATOM 868 O O . SER A 1 122 ? 8.056 -5.734 -14.035 1.00 96.06 122 SER A O 1
ATOM 870 N N . VAL A 1 123 ? 9.098 -4.226 -15.334 1.00 95.06 123 VAL A N 1
ATOM 871 C CA . VAL A 1 123 ? 9.387 -3.271 -14.252 1.00 95.06 123 VAL A CA 1
ATOM 872 C C . VAL A 1 123 ? 8.099 -2.669 -13.698 1.00 95.06 123 VAL A C 1
ATOM 874 O O . VAL A 1 123 ? 7.937 -2.604 -12.481 1.00 95.06 123 VAL A O 1
ATOM 877 N N . PHE A 1 124 ? 7.162 -2.282 -14.568 1.00 94.88 124 PHE A N 1
ATOM 878 C CA . PHE A 1 124 ? 5.852 -1.779 -14.154 1.00 94.88 124 PHE A CA 1
ATOM 879 C C . PHE A 1 124 ? 5.090 -2.805 -13.304 1.00 94.88 124 PHE A C 1
ATOM 881 O O . PHE A 1 124 ? 4.603 -2.476 -12.226 1.00 94.88 124 PHE A O 1
ATOM 888 N N . THR A 1 125 ? 5.073 -4.071 -13.725 1.00 95.56 125 THR A N 1
ATOM 889 C CA . THR A 1 125 ? 4.478 -5.166 -12.944 1.00 95.56 125 THR A CA 1
ATOM 890 C C . THR A 1 125 ? 5.188 -5.340 -11.602 1.00 95.56 125 THR A C 1
ATOM 892 O O . THR A 1 125 ? 4.537 -5.523 -10.577 1.00 95.56 125 THR A O 1
ATOM 895 N N . GLY A 1 126 ? 6.518 -5.216 -11.579 1.00 96.56 126 GLY A N 1
ATOM 896 C CA . GLY A 1 126 ? 7.293 -5.220 -10.342 1.00 96.56 126 GLY A CA 1
ATOM 897 C C . GLY A 1 126 ? 6.873 -4.123 -9.367 1.00 96.56 126 GLY A C 1
ATOM 898 O O . GLY A 1 126 ? 6.743 -4.397 -8.176 1.00 96.56 126 GLY A O 1
ATOM 899 N N . PHE A 1 127 ? 6.603 -2.908 -9.856 1.00 95.31 127 PHE A N 1
ATOM 900 C CA . PHE A 1 127 ? 6.054 -1.841 -9.021 1.00 95.31 127 PHE A CA 1
ATOM 901 C C . PHE A 1 127 ? 4.672 -2.207 -8.479 1.00 95.31 127 PHE A C 1
ATOM 903 O O . PHE A 1 127 ? 4.462 -2.103 -7.275 1.00 95.31 127 PHE A O 1
ATOM 910 N N . LEU A 1 128 ? 3.757 -2.682 -9.331 1.00 94.94 128 LEU A N 1
ATOM 911 C CA . LEU A 1 128 ? 2.407 -3.068 -8.903 1.00 94.94 128 LEU A CA 1
ATOM 912 C C . LEU A 1 128 ? 2.425 -4.124 -7.790 1.00 94.94 128 LEU A C 1
ATOM 914 O O . LEU A 1 128 ? 1.634 -4.040 -6.858 1.00 94.94 128 LEU A O 1
ATOM 918 N N . VAL A 1 129 ? 3.343 -5.091 -7.865 1.00 96.38 129 VAL A N 1
ATOM 919 C CA . VAL A 1 129 ? 3.494 -6.142 -6.846 1.00 96.38 129 VAL A CA 1
ATOM 920 C C . VAL A 1 129 ? 4.191 -5.630 -5.579 1.00 96.38 129 VAL A C 1
ATOM 922 O O . VAL A 1 129 ? 3.928 -6.130 -4.488 1.00 96.38 129 VAL A O 1
ATOM 925 N N . ALA A 1 130 ? 5.084 -4.645 -5.693 1.00 95.62 130 ALA A N 1
ATOM 926 C CA . ALA A 1 130 ? 5.826 -4.102 -4.556 1.00 95.62 130 ALA A CA 1
ATOM 927 C C . ALA A 1 130 ? 4.972 -3.251 -3.604 1.00 95.62 130 ALA A C 1
ATOM 929 O O . ALA A 1 130 ? 5.329 -3.121 -2.430 1.00 95.62 130 ALA A O 1
ATOM 930 N N . LEU A 1 131 ? 3.885 -2.660 -4.103 1.00 94.44 131 LEU A N 1
ATOM 931 C CA . LEU A 1 131 ? 3.019 -1.747 -3.361 1.00 94.44 131 LEU A CA 1
ATOM 932 C C . LEU A 1 131 ? 1.990 -2.507 -2.516 1.00 94.44 131 LEU A C 1
ATOM 934 O O . LEU A 1 131 ? 1.358 -3.454 -2.975 1.00 94.44 131 LEU A O 1
ATOM 938 N N . SER A 1 132 ? 1.800 -2.072 -1.270 1.00 93.62 132 SER A N 1
ATOM 939 C CA . SER A 1 132 ? 0.804 -2.629 -0.348 1.00 93.62 132 SER A CA 1
ATOM 940 C C . SER A 1 132 ? -0.354 -1.657 -0.119 1.00 93.62 132 SER A C 1
ATOM 942 O O . SER A 1 132 ? -0.220 -0.448 -0.283 1.00 93.62 132 SER A O 1
ATOM 944 N N . SER A 1 133 ? -1.511 -2.176 0.303 1.00 89.81 133 SER A N 1
ATOM 945 C CA . SER A 1 133 ? -2.643 -1.332 0.702 1.00 89.81 133 SER A CA 1
ATOM 946 C C . SER A 1 133 ? -2.450 -0.812 2.129 1.00 89.81 133 SER A C 1
ATOM 948 O O . SER A 1 133 ? -2.657 -1.549 3.096 1.00 89.81 133 SER A O 1
ATOM 950 N N . THR A 1 134 ? -2.089 0.467 2.264 1.00 88.50 134 THR A N 1
ATOM 951 C CA . THR A 1 134 ? -1.873 1.136 3.558 1.00 88.50 134 THR A CA 1
ATOM 952 C C . THR A 1 134 ? -3.091 1.021 4.477 1.00 88.50 134 THR A C 1
ATOM 954 O O . THR A 1 134 ? -2.958 0.597 5.624 1.00 88.50 134 THR A O 1
ATOM 957 N N . ALA A 1 135 ? -4.294 1.299 3.965 1.00 83.31 135 ALA A N 1
ATOM 958 C CA . ALA A 1 135 ? -5.526 1.224 4.753 1.00 83.31 135 ALA A CA 1
ATOM 959 C C . ALA A 1 135 ? -5.779 -0.179 5.326 1.00 83.31 135 ALA A C 1
ATOM 961 O O . ALA A 1 135 ? -6.122 -0.316 6.500 1.00 83.31 135 ALA A O 1
ATOM 962 N N . ILE A 1 136 ? -5.571 -1.227 4.524 1.00 87.19 136 ILE A N 1
ATOM 963 C CA . ILE A 1 136 ? -5.775 -2.608 4.968 1.00 87.19 136 ILE A CA 1
ATOM 964 C C . ILE A 1 136 ? -4.711 -2.999 5.992 1.00 87.19 136 ILE A C 1
ATOM 966 O O . ILE A 1 136 ? -5.057 -3.487 7.064 1.00 87.19 136 ILE A O 1
ATOM 970 N N . VAL A 1 137 ? -3.429 -2.777 5.695 1.00 90.44 137 VAL A N 1
ATOM 971 C CA . VAL A 1 137 ? -2.332 -3.202 6.578 1.00 90.44 137 VAL A CA 1
ATOM 972 C C . VAL A 1 137 ? -2.417 -2.504 7.934 1.00 90.44 137 VAL A C 1
ATOM 974 O O . VAL A 1 137 ? -2.320 -3.169 8.966 1.00 90.44 137 VAL A O 1
ATOM 977 N N . LEU A 1 138 ? -2.657 -1.190 7.955 1.00 85.94 138 LEU A N 1
ATOM 978 C CA . LEU A 1 138 ? -2.791 -0.457 9.212 1.00 85.94 138 LEU A CA 1
ATOM 979 C C . LEU A 1 138 ? -4.034 -0.889 9.998 1.00 85.94 138 LEU A C 1
ATOM 981 O O . LEU A 1 138 ? -3.956 -1.025 11.217 1.00 85.94 138 LEU A O 1
ATOM 985 N N . LYS A 1 139 ? -5.149 -1.197 9.320 1.00 82.75 139 LYS A N 1
ATOM 986 C CA . LYS A 1 139 ? -6.331 -1.774 9.971 1.00 82.75 139 LYS A CA 1
ATOM 987 C C . LYS A 1 139 ? -6.018 -3.115 10.637 1.00 82.75 139 LYS A C 1
ATOM 989 O O . LYS A 1 139 ? -6.402 -3.313 11.783 1.00 82.75 139 LYS A O 1
ATOM 994 N N . VAL A 1 140 ? -5.292 -4.013 9.962 1.00 86.38 140 VAL A N 1
ATOM 995 C CA . VAL A 1 140 ? -4.880 -5.305 10.550 1.00 86.38 140 VAL A CA 1
ATOM 996 C C . VAL A 1 140 ? -4.015 -5.099 11.789 1.00 86.38 140 VAL A C 1
ATOM 998 O O . VAL A 1 140 ? -4.223 -5.769 12.799 1.00 86.38 140 VAL A O 1
ATOM 1001 N N . LEU A 1 141 ? -3.045 -4.185 11.718 1.00 87.00 141 LEU A N 1
ATOM 1002 C CA . LEU A 1 141 ? -2.174 -3.880 12.852 1.00 87.00 141 LEU A CA 1
ATOM 1003 C C . LEU A 1 141 ? -2.967 -3.298 14.026 1.00 87.00 141 LEU A C 1
ATOM 1005 O O . LEU A 1 141 ? -2.727 -3.689 15.165 1.00 87.00 141 LEU A O 1
ATOM 1009 N N . ALA A 1 142 ? -3.937 -2.421 13.760 1.00 83.94 142 ALA A N 1
ATOM 1010 C CA . ALA A 1 142 ? -4.819 -1.866 14.781 1.00 83.94 142 ALA A CA 1
ATOM 1011 C C . ALA A 1 142 ? -5.715 -2.944 15.419 1.00 83.94 142 ALA A C 1
ATOM 1013 O O . ALA A 1 142 ? -5.766 -3.051 16.642 1.00 83.94 142 ALA A O 1
ATOM 1014 N N . GLU A 1 143 ? -6.350 -3.809 14.618 1.00 82.25 143 GLU A N 1
ATOM 1015 C CA . GLU A 1 143 ? -7.191 -4.920 15.104 1.00 82.25 143 GLU A CA 1
ATOM 1016 C C . GLU A 1 143 ? -6.415 -5.911 15.988 1.00 82.25 143 GLU A C 1
ATOM 1018 O O . GLU A 1 143 ? -6.991 -6.538 16.878 1.00 82.25 143 GLU A O 1
ATOM 1023 N N . ARG A 1 144 ? -5.104 -6.049 15.761 1.00 85.25 144 ARG A N 1
ATOM 1024 C CA . ARG A 1 144 ? -4.209 -6.896 16.564 1.00 85.25 144 ARG A CA 1
ATOM 1025 C C . ARG A 1 144 ? -3.552 -6.172 17.740 1.00 85.25 144 ARG A C 1
ATOM 1027 O O . ARG A 1 144 ? -2.819 -6.814 18.485 1.00 85.25 144 ARG A O 1
ATOM 1034 N N . ALA A 1 145 ? -3.789 -4.869 17.909 1.00 85.56 145 ALA A N 1
ATOM 1035 C CA . ALA A 1 145 ? -3.044 -4.007 18.832 1.00 85.56 145 ALA A CA 1
ATOM 1036 C C . ALA A 1 145 ? -1.513 -4.062 18.611 1.00 85.56 145 ALA A C 1
ATOM 1038 O O . ALA A 1 145 ? -0.718 -3.948 19.542 1.00 85.56 145 ALA A O 1
ATOM 1039 N N . GLU A 1 146 ? -1.089 -4.247 17.358 1.00 88.31 146 GLU A N 1
ATOM 1040 C CA . GLU A 1 146 ? 0.312 -4.378 16.947 1.00 88.31 146 GLU A CA 1
ATOM 1041 C C . GLU A 1 146 ? 0.888 -3.091 16.329 1.00 88.31 146 GLU A C 1
ATOM 1043 O O . GLU A 1 146 ? 2.086 -3.047 16.041 1.00 88.31 146 GLU A O 1
ATOM 1048 N N . ALA A 1 147 ? 0.082 -2.040 16.144 1.00 82.19 147 ALA A N 1
ATOM 1049 C CA . ALA A 1 147 ? 0.485 -0.795 15.476 1.00 82.19 147 ALA A CA 1
ATOM 1050 C C . ALA A 1 147 ? 1.728 -0.135 16.109 1.00 82.19 147 ALA A C 1
ATOM 1052 O O . ALA A 1 147 ? 2.651 0.262 15.396 1.00 82.19 147 ALA A O 1
ATOM 1053 N N . ASP A 1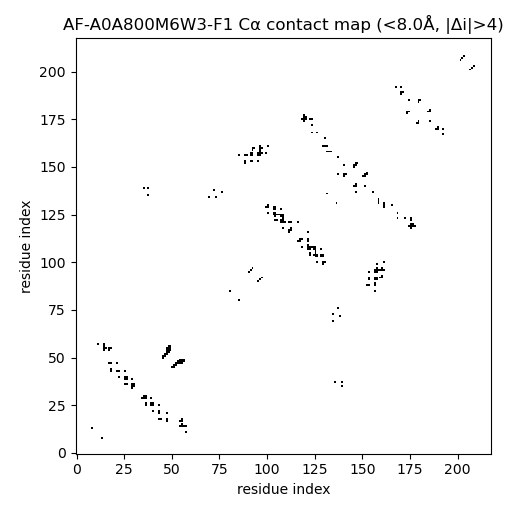 148 ? 1.805 -0.120 17.442 1.00 81.62 148 ASP A N 1
ATOM 1054 C CA . ASP A 1 148 ? 2.914 0.485 18.193 1.00 81.62 148 ASP A CA 1
ATOM 1055 C C . ASP A 1 148 ? 4.133 -0.420 18.390 1.00 81.62 148 ASP A C 1
ATOM 1057 O O . ASP A 1 148 ? 5.178 0.028 18.880 1.00 81.62 148 ASP A O 1
ATOM 1061 N N . THR A 1 149 ? 4.032 -1.693 18.008 1.00 88.12 149 THR A N 1
ATOM 1062 C CA . THR A 1 149 ? 5.126 -2.657 18.167 1.00 88.12 149 THR A CA 1
ATOM 1063 C C . THR A 1 149 ? 6.291 -2.327 17.228 1.00 88.12 149 THR A C 1
ATOM 1065 O O . THR A 1 149 ? 6.107 -1.642 16.219 1.00 88.12 149 THR A O 1
ATOM 1068 N N . PRO A 1 150 ? 7.511 -2.841 17.478 1.00 86.19 150 PRO A N 1
ATOM 1069 C CA . PRO A 1 150 ? 8.622 -2.679 16.538 1.00 86.19 150 PRO A CA 1
ATOM 1070 C C . PRO A 1 150 ? 8.281 -3.153 15.118 1.00 86.19 150 PRO A C 1
ATOM 1072 O O . PRO A 1 150 ? 8.692 -2.523 14.147 1.00 86.19 150 PRO A O 1
ATOM 1075 N N . VAL A 1 151 ? 7.493 -4.228 15.001 1.00 87.44 151 VAL A N 1
ATOM 1076 C CA . VAL A 1 151 ? 7.025 -4.764 13.716 1.00 87.44 151 VAL A CA 1
ATOM 1077 C C . VAL A 1 151 ? 6.037 -3.801 13.059 1.00 87.44 151 VAL A C 1
ATOM 1079 O O . VAL A 1 151 ? 6.221 -3.465 11.891 1.00 87.44 151 VAL A O 1
ATOM 1082 N N . GLY A 1 152 ? 5.052 -3.292 13.807 1.00 88.00 152 GLY A N 1
ATOM 1083 C CA . GLY A 1 152 ? 4.086 -2.305 13.315 1.00 88.00 152 GLY A CA 1
ATOM 1084 C C . GLY A 1 152 ? 4.748 -1.006 12.853 1.00 88.00 152 GLY A C 1
ATOM 1085 O O . GLY A 1 152 ? 4.470 -0.520 11.759 1.00 88.00 152 GLY A O 1
ATOM 1086 N N . ARG A 1 153 ? 5.731 -0.507 13.611 1.00 84.12 153 ARG A N 1
ATOM 1087 C CA . ARG A 1 153 ? 6.530 0.678 13.253 1.00 84.12 153 ARG A CA 1
ATOM 1088 C C . ARG A 1 153 ? 7.360 0.475 11.981 1.00 84.12 153 ARG A C 1
ATOM 1090 O O . ARG A 1 153 ? 7.491 1.398 11.179 1.00 84.12 153 ARG A O 1
ATOM 1097 N N . ILE A 1 154 ? 7.927 -0.718 11.784 1.00 86.81 154 ILE A N 1
ATOM 1098 C CA . ILE A 1 154 ? 8.664 -1.072 10.562 1.00 86.81 154 ILE A CA 1
ATOM 1099 C C . ILE A 1 154 ? 7.708 -1.220 9.369 1.00 86.81 154 ILE A C 1
ATOM 1101 O O . ILE A 1 154 ? 8.017 -0.731 8.284 1.00 86.81 154 ILE A O 1
ATOM 1105 N N . ALA A 1 155 ? 6.541 -1.839 9.561 1.00 90.12 155 ALA A N 1
ATOM 1106 C CA . ALA A 1 155 ? 5.505 -1.935 8.536 1.00 90.12 155 ALA A CA 1
ATOM 1107 C C . ALA A 1 155 ? 5.021 -0.544 8.105 1.00 90.12 155 ALA A C 1
ATOM 1109 O O . ALA A 1 155 ? 5.026 -0.242 6.917 1.00 90.12 155 ALA A O 1
ATOM 1110 N N . LEU A 1 156 ? 4.719 0.342 9.057 1.00 86.88 156 LEU A N 1
ATOM 1111 C CA . LEU A 1 156 ? 4.374 1.737 8.783 1.00 86.88 156 LEU A CA 1
ATOM 1112 C C . LEU A 1 156 ? 5.489 2.462 8.021 1.00 86.88 156 LEU A C 1
ATOM 1114 O O . LEU A 1 156 ? 5.216 3.156 7.048 1.00 86.88 156 LEU A O 1
ATOM 1118 N N . ALA A 1 157 ? 6.753 2.264 8.404 1.00 86.00 157 ALA A N 1
ATOM 1119 C CA . ALA A 1 157 ? 7.884 2.840 7.682 1.00 86.00 157 ALA A CA 1
ATOM 1120 C C . ALA A 1 157 ? 7.962 2.368 6.216 1.00 86.00 157 ALA A C 1
ATOM 1122 O O . ALA A 1 157 ? 8.251 3.175 5.331 1.00 86.00 157 ALA A O 1
ATOM 1123 N N . MET A 1 158 ? 7.689 1.086 5.951 1.00 91.00 158 MET A N 1
ATOM 1124 C CA . MET A 1 158 ? 7.620 0.549 4.589 1.00 91.00 158 MET A CA 1
ATOM 1125 C C . MET A 1 158 ? 6.438 1.126 3.803 1.00 91.00 158 MET A C 1
ATOM 1127 O O . MET A 1 158 ? 6.638 1.560 2.673 1.00 91.00 158 MET A O 1
ATOM 1131 N N . LEU A 1 159 ? 5.245 1.195 4.402 1.00 91.12 159 LEU A N 1
ATOM 1132 C CA . LEU A 1 159 ? 4.050 1.771 3.770 1.00 91.12 159 LEU A CA 1
ATOM 1133 C C . LEU A 1 159 ? 4.266 3.240 3.388 1.00 91.12 159 LEU A C 1
ATOM 1135 O O . LEU A 1 159 ? 4.004 3.629 2.257 1.00 91.12 159 LEU A O 1
ATOM 1139 N N . LEU A 1 160 ? 4.852 4.041 4.284 1.00 87.31 160 LEU A N 1
ATOM 1140 C CA . LEU A 1 160 ? 5.187 5.439 3.992 1.00 87.31 160 LEU A CA 1
ATOM 1141 C C . LEU A 1 160 ? 6.177 5.577 2.830 1.00 87.31 160 LEU A C 1
ATOM 1143 O O . LEU A 1 160 ? 6.092 6.519 2.041 1.00 87.31 160 LEU A O 1
ATOM 1147 N N . PHE A 1 161 ? 7.140 4.659 2.727 1.00 88.44 161 PHE A N 1
ATOM 1148 C CA . PHE A 1 161 ? 8.056 4.643 1.594 1.00 88.44 161 PHE A CA 1
ATOM 1149 C C . PHE A 1 161 ? 7.329 4.268 0.296 1.00 88.44 161 PHE A C 1
ATOM 1151 O O . PHE A 1 161 ? 7.552 4.909 -0.727 1.00 88.44 161 PHE A O 1
ATOM 1158 N N . GLN A 1 162 ? 6.446 3.268 0.335 1.00 93.38 162 GLN A N 1
ATOM 1159 C CA . GLN A 1 162 ? 5.640 2.846 -0.814 1.00 93.38 162 GLN A CA 1
ATOM 1160 C C . GLN A 1 162 ? 4.738 3.979 -1.322 1.00 93.38 162 GLN A C 1
ATOM 1162 O O . GLN A 1 162 ? 4.744 4.249 -2.522 1.00 93.38 162 GLN A O 1
ATOM 1167 N N . ASP A 1 163 ? 4.066 4.706 -0.426 1.00 90.25 163 ASP A N 1
ATOM 1168 C CA . ASP A 1 163 ? 3.249 5.876 -0.773 1.00 90.25 163 ASP A CA 1
ATOM 1169 C C . ASP A 1 163 ? 4.078 6.958 -1.493 1.00 90.25 163 ASP A C 1
ATOM 1171 O O . ASP A 1 163 ? 3.626 7.554 -2.473 1.00 90.25 163 ASP A O 1
ATOM 1175 N N . LEU A 1 164 ? 5.332 7.180 -1.075 1.00 84.75 164 LEU A N 1
ATOM 1176 C CA . LEU A 1 164 ? 6.246 8.098 -1.765 1.00 84.75 164 LEU A CA 1
ATOM 1177 C C . LEU A 1 164 ? 6.676 7.563 -3.141 1.00 84.75 164 LEU A C 1
ATOM 1179 O O . LEU A 1 164 ? 6.778 8.325 -4.107 1.00 84.75 164 LEU A O 1
ATOM 1183 N N . ILE A 1 165 ? 6.938 6.258 -3.241 1.00 88.88 165 ILE A N 1
ATOM 1184 C CA . ILE A 1 165 ? 7.366 5.613 -4.484 1.00 88.88 165 ILE A CA 1
ATOM 1185 C C . ILE A 1 165 ? 6.263 5.610 -5.542 1.00 88.88 165 ILE A C 1
ATOM 1187 O O . ILE A 1 165 ? 6.595 5.694 -6.722 1.00 88.88 165 ILE A O 1
ATOM 1191 N N . ILE A 1 166 ? 4.981 5.589 -5.172 1.00 89.44 166 ILE A N 1
ATOM 1192 C CA . ILE A 1 166 ? 3.867 5.659 -6.135 1.00 89.44 166 ILE A CA 1
ATOM 1193 C C . ILE A 1 166 ? 3.990 6.875 -7.058 1.00 89.44 166 ILE A C 1
ATOM 1195 O O . ILE A 1 166 ? 3.783 6.753 -8.265 1.00 89.44 166 ILE A O 1
ATOM 1199 N N . VAL A 1 167 ? 4.383 8.035 -6.524 1.00 83.56 167 VAL A N 1
ATOM 1200 C CA . VAL A 1 167 ? 4.583 9.250 -7.331 1.00 83.56 167 VAL A CA 1
ATOM 1201 C C . VAL A 1 167 ? 5.719 9.052 -8.334 1.00 83.56 167 VAL A C 1
ATOM 1203 O O . VAL A 1 167 ? 5.58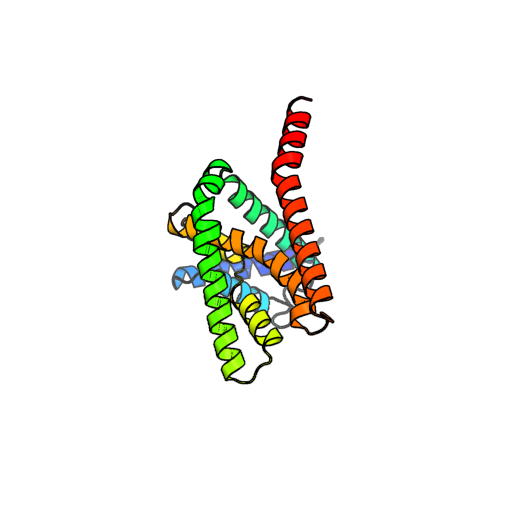0 9.390 -9.507 1.00 83.56 167 VAL A O 1
ATOM 1206 N N . VAL A 1 168 ? 6.833 8.460 -7.896 1.00 82.38 168 VAL A N 1
ATOM 1207 C CA . VAL A 1 168 ? 7.974 8.150 -8.771 1.00 82.38 168 VAL A CA 1
ATOM 1208 C C . VAL A 1 168 ? 7.565 7.151 -9.850 1.00 82.38 168 VAL A C 1
ATOM 1210 O O . VAL A 1 168 ? 7.849 7.376 -11.021 1.00 82.38 168 VAL A O 1
ATOM 1213 N N . MET A 1 169 ? 6.855 6.085 -9.478 1.00 89.31 169 MET A N 1
ATOM 1214 C CA . MET A 1 169 ? 6.318 5.093 -10.406 1.00 89.31 169 MET A CA 1
ATOM 1215 C C . MET A 1 169 ? 5.448 5.767 -11.468 1.00 89.31 169 MET A C 1
ATOM 1217 O O . MET A 1 169 ? 5.701 5.570 -12.652 1.00 89.31 169 MET A O 1
ATOM 1221 N N . ALA A 1 170 ? 4.473 6.588 -11.066 1.00 84.88 170 ALA A N 1
ATOM 1222 C CA . ALA A 1 170 ? 3.561 7.275 -11.980 1.00 84.88 170 ALA A CA 1
ATOM 1223 C C . ALA A 1 170 ? 4.308 8.146 -13.004 1.00 84.88 170 ALA A C 1
ATOM 1225 O O . ALA A 1 170 ? 3.948 8.174 -14.178 1.00 84.88 170 ALA A O 1
ATOM 1226 N N . LEU A 1 171 ? 5.391 8.801 -12.581 1.00 81.44 171 LEU A N 1
ATOM 1227 C CA . LEU A 1 171 ? 6.248 9.610 -13.452 1.00 81.44 171 LEU A CA 1
ATOM 1228 C C . LEU A 1 171 ? 7.095 8.763 -14.414 1.00 81.44 171 LEU A C 1
ATOM 1230 O O . LEU A 1 171 ? 7.474 9.243 -15.481 1.00 81.44 171 LEU A O 1
ATOM 1234 N N . LEU A 1 172 ? 7.386 7.511 -14.055 1.00 82.75 172 LEU A N 1
ATOM 1235 C CA . LEU A 1 172 ? 8.112 6.566 -14.901 1.00 82.75 172 LEU A CA 1
ATOM 1236 C C . LEU A 1 172 ? 7.209 5.830 -15.899 1.00 82.75 172 LEU A C 1
ATOM 1238 O O . LEU A 1 172 ? 7.728 5.344 -16.900 1.00 82.75 172 LEU A O 1
ATOM 1242 N N . VAL A 1 173 ? 5.890 5.757 -15.676 1.00 86.25 173 VAL A N 1
ATOM 1243 C CA . VAL A 1 173 ? 4.955 5.004 -16.540 1.00 86.25 173 VAL A CA 1
ATOM 1244 C C . VAL A 1 173 ? 5.101 5.335 -18.034 1.00 86.25 173 VAL A C 1
ATOM 1246 O O . VAL A 1 173 ? 5.266 4.388 -18.800 1.00 86.25 173 VAL A O 1
ATOM 1249 N N . PRO A 1 174 ? 5.136 6.607 -18.484 1.00 81.75 174 PRO A N 1
ATOM 1250 C CA . PRO A 1 174 ? 5.263 6.916 -19.916 1.00 81.75 174 PRO A CA 1
ATOM 1251 C C . PRO A 1 174 ? 6.587 6.415 -20.513 1.00 81.75 174 PRO A C 1
ATOM 1253 O O . PRO A 1 174 ? 6.644 5.906 -21.631 1.00 81.75 174 PRO A O 1
ATOM 1256 N N . ILE A 1 175 ? 7.670 6.494 -19.732 1.00 82.56 175 ILE A N 1
ATOM 1257 C CA . ILE A 1 175 ? 8.993 6.002 -20.133 1.00 82.56 175 ILE A CA 1
ATOM 1258 C C . ILE A 1 175 ? 8.963 4.472 -20.249 1.00 82.56 175 ILE A C 1
ATOM 1260 O O . ILE A 1 175 ? 9.455 3.917 -21.230 1.00 82.56 175 ILE A O 1
ATOM 1264 N N . LEU A 1 176 ? 8.356 3.788 -19.273 1.00 84.62 176 LEU A N 1
ATOM 1265 C CA . LEU A 1 176 ? 8.198 2.330 -19.272 1.00 84.62 176 LEU A CA 1
ATOM 1266 C C . LEU A 1 176 ? 7.263 1.841 -20.390 1.00 84.62 176 LEU A C 1
ATOM 1268 O O . LEU A 1 176 ? 7.445 0.731 -20.883 1.00 84.62 176 LEU A O 1
ATOM 1272 N N . ALA A 1 177 ? 6.306 2.666 -20.819 1.00 84.00 177 ALA A N 1
ATOM 1273 C CA . ALA A 1 177 ? 5.422 2.396 -21.952 1.00 84.00 177 ALA A CA 1
ATOM 1274 C C . ALA A 1 177 ? 6.112 2.564 -23.321 1.00 84.00 177 ALA A C 1
ATOM 1276 O O . ALA A 1 177 ? 5.525 2.233 -24.347 1.00 84.00 177 ALA A O 1
ATOM 1277 N N . GLY A 1 178 ? 7.363 3.041 -23.355 1.00 75.38 178 GLY A N 1
ATOM 1278 C CA . GLY A 1 178 ? 8.093 3.288 -24.600 1.00 75.38 178 GLY A CA 1
ATOM 1279 C C . GLY A 1 178 ? 7.722 4.606 -25.285 1.00 75.38 178 GLY A C 1
ATOM 1280 O O . GLY A 1 178 ? 8.160 4.855 -26.403 1.00 75.38 178 GLY A O 1
ATOM 1281 N N . GLU A 1 179 ? 6.971 5.476 -24.607 1.00 72.31 179 GLU A N 1
ATOM 1282 C CA . GLU A 1 179 ? 6.593 6.812 -25.089 1.00 72.31 179 GLU A CA 1
ATOM 1283 C C . GLU A 1 179 ? 7.687 7.863 -24.808 1.00 72.31 179 GLU A C 1
ATOM 1285 O O . GLU A 1 179 ? 7.529 9.039 -25.119 1.00 72.31 179 GLU A O 1
ATOM 1290 N N . GLY A 1 180 ? 8.811 7.450 -24.211 1.00 60.09 180 GLY A N 1
ATOM 1291 C CA . GLY A 1 180 ? 9.859 8.329 -23.681 1.00 60.09 180 GLY A CA 1
ATOM 1292 C C . GLY A 1 180 ? 10.824 8.955 -24.695 1.00 60.09 180 GLY A C 1
ATOM 1293 O O . GLY A 1 180 ? 11.780 9.589 -24.257 1.00 60.09 180 GLY A O 1
ATOM 1294 N N . GLY A 1 181 ? 10.607 8.779 -26.003 1.00 67.12 181 GLY A N 1
ATOM 1295 C CA . GLY A 1 181 ? 11.429 9.389 -27.054 1.00 67.12 181 GLY A CA 1
ATOM 1296 C C . GLY A 1 181 ? 12.938 9.135 -26.917 1.00 67.12 181 GLY A C 1
ATOM 1297 O O . GLY A 1 181 ? 13.379 8.090 -26.436 1.00 67.12 181 GLY A O 1
ATOM 1298 N N . THR A 1 182 ? 13.762 10.073 -27.392 1.00 72.75 182 THR A N 1
ATOM 1299 C CA . THR A 1 182 ? 15.234 9.967 -27.315 1.00 72.75 182 THR A CA 1
ATOM 1300 C C . THR A 1 182 ? 15.749 10.002 -25.865 1.00 72.75 182 THR A C 1
ATOM 1302 O O . THR A 1 182 ? 15.092 10.526 -24.973 1.00 72.75 182 THR A O 1
ATOM 1305 N N . GLY A 1 183 ? 16.968 9.509 -25.590 1.00 73.19 183 GLY A N 1
ATOM 1306 C CA . GLY A 1 183 ? 17.537 9.496 -24.224 1.00 73.19 183 GLY A CA 1
ATOM 1307 C C . GLY A 1 183 ? 17.579 10.866 -23.517 1.00 73.19 183 GLY A C 1
ATOM 1308 O O . GLY A 1 183 ? 17.598 10.929 -22.288 1.00 73.19 183 GLY A O 1
ATOM 1309 N N . LEU A 1 184 ? 17.531 11.962 -24.284 1.00 75.00 184 LEU A N 1
ATOM 1310 C CA . LEU A 1 184 ? 17.407 13.329 -23.778 1.00 75.00 184 LEU A CA 1
ATOM 1311 C C . LEU A 1 184 ? 16.002 13.630 -23.218 1.00 75.00 184 LEU A C 1
ATOM 1313 O O . LEU A 1 184 ? 15.884 14.313 -22.204 1.00 75.00 184 LEU A O 1
ATOM 1317 N N . GLU A 1 185 ? 14.945 13.101 -23.835 1.00 70.75 185 GLU A N 1
ATOM 1318 C CA . GLU A 1 185 ? 13.558 13.238 -23.370 1.00 70.75 185 GLU A CA 1
ATOM 1319 C C . GLU A 1 185 ? 13.326 12.445 -22.083 1.00 70.75 185 GLU A C 1
ATOM 1321 O O . GLU A 1 185 ? 12.721 12.963 -21.143 1.00 70.75 185 GLU A O 1
ATOM 1326 N N . ILE A 1 186 ? 13.912 11.248 -21.982 1.00 71.12 186 ILE A N 1
ATOM 1327 C CA . ILE A 1 186 ? 13.929 10.456 -20.745 1.00 71.12 186 ILE A CA 1
ATOM 1328 C C . ILE A 1 186 ? 14.645 11.224 -19.624 1.00 71.12 186 ILE A C 1
ATOM 1330 O O . ILE A 1 186 ? 14.121 11.337 -18.514 1.00 71.12 186 ILE A O 1
ATOM 1334 N N . ALA A 1 187 ? 15.819 11.803 -19.903 1.00 78.00 187 ALA A N 1
ATOM 1335 C CA . ALA A 1 187 ? 16.556 12.610 -18.928 1.00 78.00 187 ALA A CA 1
ATOM 1336 C C . ALA A 1 187 ? 15.765 13.855 -18.488 1.00 78.00 187 ALA A C 1
ATOM 1338 O O . ALA A 1 187 ? 15.765 14.214 -17.309 1.00 78.00 187 ALA A O 1
ATOM 1339 N N . TRP A 1 188 ? 15.047 14.490 -19.415 1.00 79.50 188 TRP A N 1
ATOM 1340 C CA . TRP A 1 188 ? 14.192 15.640 -19.131 1.00 79.50 188 TRP A CA 1
ATOM 1341 C C . TRP A 1 188 ? 12.965 15.270 -18.289 1.00 79.50 188 TRP A C 1
ATOM 1343 O O . TRP A 1 188 ? 12.626 15.983 -17.342 1.00 79.50 188 TRP A O 1
ATOM 1353 N N . ALA A 1 189 ? 12.322 14.139 -18.588 1.00 72.00 189 ALA A N 1
ATOM 1354 C CA . ALA A 1 189 ? 11.205 13.605 -17.817 1.00 72.00 189 ALA A CA 1
ATOM 1355 C C . ALA A 1 189 ? 11.630 13.248 -16.383 1.00 72.00 189 ALA A C 1
ATOM 1357 O O . ALA A 1 189 ? 10.981 13.677 -15.428 1.00 72.00 189 ALA A O 1
ATOM 1358 N N . LEU A 1 190 ? 12.772 12.570 -16.218 1.00 74.75 190 LEU A N 1
ATOM 1359 C CA . LEU A 1 190 ? 13.372 12.294 -14.907 1.00 74.75 190 LEU A CA 1
ATOM 1360 C C . LEU A 1 190 ? 13.740 13.582 -14.156 1.00 74.75 190 LEU A C 1
ATOM 1362 O O . LEU A 1 190 ? 13.505 13.681 -12.952 1.00 74.75 190 LEU A O 1
ATOM 1366 N N . GLY A 1 191 ? 14.267 14.590 -14.855 1.00 83.69 191 GLY A N 1
ATOM 1367 C CA . GLY A 1 191 ? 14.571 15.900 -14.279 1.00 83.69 191 GLY A CA 1
ATOM 1368 C C . GLY A 1 191 ? 13.324 16.621 -13.763 1.00 83.69 191 GLY A C 1
ATOM 1369 O O . GLY A 1 191 ? 13.316 17.113 -12.634 1.00 83.69 191 GLY A O 1
ATOM 1370 N N . LYS A 1 192 ? 12.237 16.630 -14.547 1.00 77.75 192 LYS A N 1
ATOM 1371 C CA . LYS A 1 192 ? 10.936 17.168 -14.116 1.00 77.75 192 LYS A CA 1
ATOM 1372 C C . LYS A 1 192 ? 10.376 16.401 -12.924 1.00 77.75 192 LYS A C 1
ATOM 1374 O O . LYS A 1 192 ? 9.917 17.025 -11.973 1.00 77.75 192 LYS A O 1
ATOM 1379 N N . ALA A 1 193 ? 10.448 15.073 -12.955 1.00 69.38 193 ALA A N 1
ATOM 1380 C CA . ALA A 1 193 ? 10.002 14.224 -11.861 1.00 69.38 193 ALA A CA 1
ATOM 1381 C C . ALA A 1 193 ? 10.744 14.547 -10.555 1.00 69.38 193 ALA A C 1
ATOM 1383 O O . ALA A 1 193 ? 10.120 14.813 -9.527 1.00 69.38 193 ALA A O 1
ATOM 1384 N N . ALA A 1 194 ? 12.077 14.617 -10.615 1.00 79.1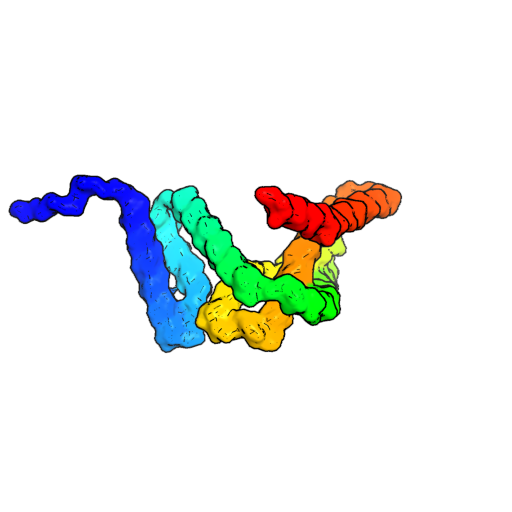2 194 ALA A N 1
ATOM 1385 C CA . ALA A 1 194 ? 12.915 14.988 -9.481 1.00 79.12 194 ALA A CA 1
ATOM 1386 C C . ALA A 1 194 ? 12.611 16.407 -8.972 1.00 79.12 194 ALA A C 1
ATOM 1388 O O . ALA A 1 194 ? 12.546 16.620 -7.761 1.00 79.12 194 ALA A O 1
ATOM 1389 N N . LEU A 1 195 ? 12.377 17.366 -9.875 1.00 85.31 195 LEU A N 1
ATOM 1390 C CA . LEU A 1 195 ? 12.009 18.738 -9.521 1.00 85.31 195 LEU A CA 1
ATOM 1391 C C . LEU A 1 195 ? 10.666 18.798 -8.785 1.00 85.31 195 LEU A C 1
ATOM 1393 O O . LEU A 1 195 ? 10.571 19.470 -7.761 1.00 85.31 195 LEU A O 1
ATOM 1397 N N . VAL A 1 196 ? 9.644 18.090 -9.276 1.00 77.81 196 VAL A N 1
ATOM 1398 C CA . VAL A 1 196 ? 8.317 18.030 -8.641 1.00 77.81 196 VAL A CA 1
ATOM 1399 C C . VAL A 1 196 ? 8.422 17.414 -7.249 1.00 77.81 196 VAL A C 1
ATOM 1401 O O . VAL A 1 196 ? 7.947 18.009 -6.284 1.00 77.81 196 VAL A O 1
ATOM 1404 N N . VAL A 1 197 ? 9.107 16.275 -7.115 1.00 72.12 197 VAL A N 1
ATOM 1405 C CA . VAL A 1 197 ? 9.324 15.628 -5.813 1.00 72.12 197 VAL A CA 1
ATOM 1406 C C . VAL A 1 197 ? 10.078 16.561 -4.860 1.00 72.12 197 VAL A C 1
ATOM 1408 O O . VAL A 1 197 ? 9.662 16.737 -3.716 1.00 72.12 197 VAL A O 1
ATOM 1411 N N . ALA A 1 198 ? 11.146 17.218 -5.320 1.00 80.38 198 ALA A N 1
ATOM 1412 C CA . ALA A 1 198 ? 11.896 18.172 -4.508 1.00 80.38 198 ALA A CA 1
ATOM 1413 C C . ALA A 1 198 ? 11.031 19.366 -4.074 1.00 80.38 198 ALA A C 1
ATOM 1415 O O . ALA A 1 198 ? 11.062 19.746 -2.904 1.00 80.38 198 ALA A O 1
ATOM 1416 N N . ALA A 1 199 ? 10.228 19.930 -4.980 1.00 82.62 199 ALA A N 1
ATOM 1417 C CA . ALA A 1 199 ? 9.328 21.040 -4.686 1.00 82.62 199 ALA A CA 1
ATOM 1418 C C . ALA A 1 199 ? 8.276 20.656 -3.637 1.00 82.62 199 ALA A C 1
ATOM 1420 O O . ALA A 1 199 ? 8.084 21.393 -2.668 1.00 82.62 199 ALA A O 1
ATOM 1421 N N . VAL A 1 200 ? 7.656 19.480 -3.776 1.00 74.69 200 VAL A N 1
ATOM 1422 C CA . VAL A 1 200 ? 6.686 18.950 -2.806 1.00 74.69 200 VAL A CA 1
ATOM 1423 C C . VAL A 1 200 ? 7.343 18.730 -1.445 1.00 74.69 200 VAL A C 1
ATOM 1425 O O . VAL A 1 200 ? 6.825 19.202 -0.436 1.00 74.69 200 VAL A O 1
ATOM 1428 N N . LEU A 1 201 ? 8.512 18.086 -1.394 1.00 74.88 201 LEU A N 1
ATOM 1429 C CA . LEU A 1 201 ? 9.222 17.829 -0.137 1.00 74.88 201 LEU A CA 1
ATOM 1430 C C . LEU A 1 201 ? 9.672 19.122 0.558 1.00 74.88 201 LEU A C 1
ATOM 1432 O O . LEU A 1 201 ? 9.576 19.229 1.782 1.00 74.88 201 LEU A O 1
ATOM 1436 N N . ILE A 1 202 ? 10.153 20.114 -0.200 1.00 82.25 202 ILE A N 1
ATOM 1437 C CA . ILE A 1 202 ? 10.540 21.426 0.336 1.00 82.25 202 ILE A CA 1
ATOM 1438 C C . ILE A 1 202 ? 9.304 22.180 0.833 1.00 82.25 202 ILE A C 1
ATOM 1440 O O . ILE A 1 202 ? 9.336 22.726 1.937 1.00 82.25 202 ILE A O 1
ATOM 1444 N N . GLY A 1 203 ? 8.211 22.176 0.067 1.00 81.69 203 GLY A N 1
ATOM 1445 C CA . GLY A 1 203 ? 6.934 22.762 0.466 1.00 81.69 203 GLY A CA 1
ATOM 1446 C C . GLY A 1 203 ? 6.419 22.150 1.767 1.00 81.69 203 GLY A C 1
ATOM 1447 O O . GLY A 1 203 ? 6.181 22.862 2.743 1.00 81.69 203 GLY A O 1
ATOM 1448 N N . ALA A 1 204 ? 6.366 20.821 1.828 1.00 71.50 204 ALA A N 1
ATOM 1449 C CA . ALA A 1 204 ? 5.913 20.087 3.000 1.00 71.50 204 ALA A CA 1
ATOM 1450 C C . ALA A 1 204 ? 6.787 20.339 4.239 1.00 71.50 204 ALA A C 1
ATOM 1452 O O . ALA A 1 204 ? 6.266 20.485 5.340 1.00 71.50 204 ALA A O 1
ATOM 1453 N N . ARG A 1 205 ? 8.116 20.431 4.083 1.00 76.44 205 ARG A N 1
ATOM 1454 C CA . ARG A 1 205 ? 9.036 20.628 5.218 1.00 76.44 205 ARG A CA 1
ATOM 1455 C C . ARG A 1 205 ? 9.235 22.075 5.649 1.00 76.44 205 ARG A C 1
ATOM 1457 O O . ARG A 1 205 ? 9.612 22.291 6.796 1.00 76.44 205 ARG A O 1
ATOM 1464 N N . ARG A 1 206 ? 9.072 23.057 4.761 1.00 80.56 206 ARG A N 1
ATOM 1465 C CA . ARG A 1 206 ? 9.331 24.473 5.087 1.00 80.56 206 ARG A CA 1
ATOM 1466 C C . ARG A 1 206 ? 8.092 25.344 5.074 1.00 80.56 206 ARG A C 1
ATOM 1468 O O . ARG A 1 206 ? 7.960 26.190 5.949 1.00 80.56 206 ARG A O 1
ATOM 1475 N N . VAL A 1 207 ? 7.209 25.163 4.099 1.00 79.06 207 VAL A N 1
ATOM 1476 C CA . VAL A 1 207 ? 6.043 26.036 3.926 1.00 79.06 207 VAL A CA 1
ATOM 1477 C C . VAL A 1 207 ? 4.945 25.648 4.907 1.00 79.06 207 VAL A C 1
ATOM 1479 O O . VAL A 1 207 ? 4.416 26.527 5.580 1.00 79.06 207 VAL A O 1
ATOM 1482 N N . ILE A 1 208 ? 4.662 24.349 5.059 1.00 78.00 208 ILE A N 1
ATOM 1483 C CA . ILE A 1 208 ? 3.613 23.878 5.977 1.00 78.00 208 ILE A CA 1
ATOM 1484 C C . ILE A 1 208 ? 3.915 24.279 7.433 1.00 78.00 208 ILE A C 1
ATOM 1486 O O . ILE A 1 208 ? 3.064 24.942 8.023 1.00 78.00 208 ILE A O 1
ATOM 1490 N N . PRO A 1 209 ? 5.104 24.011 8.016 1.00 76.38 209 PRO A N 1
ATOM 1491 C CA . PRO A 1 209 ? 5.383 24.432 9.390 1.00 76.38 209 PRO A CA 1
ATOM 1492 C C . PRO A 1 209 ? 5.348 25.952 9.559 1.00 76.38 209 PRO A C 1
ATOM 1494 O O . PRO A 1 209 ? 4.800 26.438 10.536 1.00 76.38 209 PRO A O 1
ATOM 1497 N N . ALA A 1 210 ? 5.854 26.716 8.583 1.00 80.25 210 ALA A N 1
ATOM 1498 C CA . ALA A 1 210 ? 5.845 28.178 8.649 1.00 80.25 210 ALA A CA 1
ATOM 1499 C C . ALA A 1 210 ? 4.432 28.783 8.574 1.00 80.25 210 ALA A C 1
ATOM 1501 O O . ALA A 1 210 ? 4.177 29.828 9.174 1.00 80.25 210 ALA A O 1
ATOM 1502 N N . LEU A 1 211 ? 3.517 28.156 7.828 1.00 81.56 211 LEU A N 1
ATOM 1503 C CA . LEU A 1 211 ? 2.110 28.556 7.782 1.00 81.56 211 LEU A CA 1
ATOM 1504 C C . LEU A 1 211 ? 1.393 28.189 9.080 1.00 81.56 211 LEU A C 1
ATOM 1506 O O . LEU A 1 211 ? 0.712 29.042 9.642 1.00 81.56 211 LEU A O 1
ATOM 1510 N N . LEU A 1 212 ? 1.599 26.971 9.587 1.00 79.38 212 LEU A N 1
ATOM 1511 C CA . LEU A 1 212 ? 1.043 26.539 10.871 1.00 79.38 212 LEU A CA 1
ATOM 1512 C C . LEU A 1 212 ? 1.539 27.431 12.021 1.00 79.38 212 LEU A C 1
ATOM 1514 O O . LEU A 1 212 ? 0.732 27.877 12.829 1.00 79.38 212 LEU A O 1
ATOM 1518 N N . ASP A 1 213 ? 2.824 27.796 12.034 1.00 84.75 213 ASP A N 1
ATOM 1519 C CA . ASP A 1 213 ? 3.419 28.719 13.010 1.00 84.75 213 ASP A CA 1
ATOM 1520 C C . ASP A 1 213 ? 2.885 30.153 12.907 1.00 84.75 213 ASP A C 1
ATOM 1522 O O . ASP A 1 213 ? 2.951 30.899 13.884 1.00 84.75 213 ASP A O 1
ATOM 1526 N N . ARG A 1 214 ? 2.428 30.581 11.724 1.00 86.38 214 ARG A N 1
ATOM 1527 C CA . ARG A 1 214 ? 1.789 31.893 11.533 1.00 86.38 214 ARG A CA 1
ATOM 1528 C C . ARG A 1 214 ? 0.349 31.881 12.015 1.00 86.38 214 ARG A C 1
ATOM 1530 O O . ARG A 1 214 ? -0.030 32.801 12.726 1.00 86.38 214 ARG A O 1
ATOM 1537 N N . VAL A 1 215 ? -0.409 30.840 11.673 1.00 83.62 215 VAL A N 1
ATOM 1538 C CA . VAL A 1 215 ? -1.801 30.673 12.113 1.00 83.62 215 VAL A CA 1
ATOM 1539 C C . VAL A 1 215 ? -1.872 30.483 13.626 1.00 83.62 215 VAL A C 1
ATOM 1541 O O . VAL A 1 215 ? -2.729 31.071 14.263 1.00 83.62 215 VAL A O 1
ATOM 1544 N N . ALA A 1 216 ? -0.934 29.747 14.228 1.00 76.31 216 ALA A N 1
ATOM 1545 C CA . ALA A 1 216 ? -0.873 29.564 15.680 1.00 76.31 216 ALA A CA 1
ATOM 1546 C C . ALA A 1 216 ? -0.504 30.844 16.462 1.00 76.31 216 ALA A C 1
ATOM 1548 O O . ALA A 1 216 ? -0.600 30.857 17.687 1.00 76.31 216 ALA A O 1
ATOM 1549 N N . ARG A 1 217 ? -0.030 31.899 15.781 1.00 83.81 217 ARG A N 1
ATOM 1550 C CA . ARG A 1 217 ? 0.299 33.208 16.380 1.00 83.81 217 ARG A CA 1
ATOM 1551 C C . ARG A 1 217 ? -0.793 34.264 16.189 1.00 83.81 217 ARG A C 1
ATOM 1553 O O . ARG A 1 217 ? -0.653 35.347 16.754 1.00 83.81 217 ARG A O 1
ATOM 1560 N N . THR A 1 218 ? -1.814 33.975 15.387 1.00 69.25 218 THR A N 1
ATOM 1561 C CA . THR A 1 218 ? -3.047 34.770 15.244 1.00 69.25 218 THR A CA 1
ATOM 1562 C C . THR A 1 218 ? -4.143 34.191 16.113 1.00 69.25 218 THR A C 1
ATOM 1564 O O . THR A 1 218 ? -4.864 35.001 16.730 1.00 69.25 218 THR A O 1
#

Radius of gyration: 22.86 Å; Cα contacts (8 Å, |Δi|>4): 166; chains: 1; bounding box: 72×54×46 Å

Foldseek 3Di:
DDDPDPPDCPLVVQLVVQLVVQLVVQVVVCVVVVHDSPVSSVVSCVCCPCVHVPSHDCVVVVVVVVVVVLVVLVVVLVVVDDPVLVVVCPCLLCPVLVCQLVVQLCVQLVVCVVVVHDNLVSSLVSLVRSADDPSVLCVSCVVVVNCPPPVNSSVVSNNVNNVLVVLVSVLCNCVSVVVQPDPVSVVVSVVVSVVVSVVVVCCVVPVVVVVVVVVVVD

pLDDT: mean 83.49, std 11.13, range [39.75, 98.31]

Mean predicted aligned error: 9.97 Å

Sequence (218 aa):
MPFPLAAGSLPFVGELAALFAAGVLVAYLCYRVRLVPIAGFLLAGVVVGPNALGLVTDLELVQEIAEVGVILLLFSIGVEFSLKEMARLARPIFLGGGVQVGLTIGVVAGAAVALGVPFGASVFTGFLVALSSTAIVLKVLAERAEADTPVGRIALAMLLFQDLIIVVMALLVPILAGEGGTGLEIAWALGKAALVVAAVLIGARRVIPALLDRVART